Protein AF-M1BFQ2-F1 (afdb_monomer_lite)

Organism: Solanum tuberosum (NCBI:txid4113)

InterPro domains:
  IPR029063 S-adenosyl-L-methionine-dependent methyltransferase superfamily [G3DSA:3.40.50.150] (13-128)
  IPR029063 S-adenosyl-L-methionine-dependent methyltransferase superfamily [SSF53335] (30-100)

Sequence (204 aa):
MGFPSYSVMTQSGSRAHSPPDPIQEVQWKGIHERIQLHESDAEKFLLENKNLYDLVFVDAYDGEDIFPHALWDPHSPFLNALADQLHPEHGTVVVNLHSDVDFRDDDFIAPGSHLLPMGKYISKVCRSYKEALLGSKSSYNGLAYVVSVPWVCNTSLVVSRGLEKSNRDMVMRNIISKSLVVENILDLPFSCMQYLKRGFTLVN

Radius of gyration: 19.17 Å; chains: 1; bounding box: 47×39×53 Å

Foldseek 3Di:
DDAPQQQEADPVGHGPDDDDDVVVCVVCVCVSVVHHDYDDDQLVVLVVDQAADLEEEAEDDPVVQARDCLCQPLPHSNLLSLLNRADQAWGKYKYKHFAPDDPDVVPPDDPPPLDDDGDPRVLSSQVSNCCSNPNDVHPAQWFWKWFDDVVVRIIMIMTTSNQGDDDQVVSLVVCQVVQVVVCVVVVPPDGPNVRSVRGIDTRD

Structure (mmCIF, N/CA/C/O backbone):
data_AF-M1BFQ2-F1
#
_entry.id   AF-M1BFQ2-F1
#
loop_
_atom_site.group_PDB
_atom_site.id
_atom_site.type_symbol
_atom_site.label_atom_id
_atom_site.label_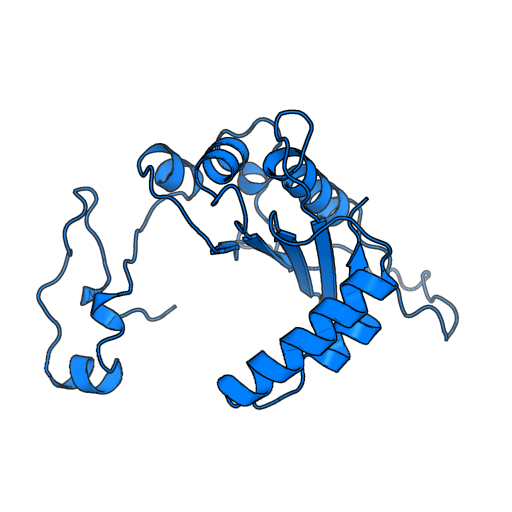alt_id
_atom_site.label_comp_id
_atom_site.label_asym_id
_atom_site.label_entity_id
_atom_site.label_seq_id
_atom_site.pdbx_PDB_ins_code
_atom_site.Cartn_x
_atom_site.Cartn_y
_atom_site.Cartn_z
_atom_site.occupancy
_atom_site.B_iso_or_equiv
_atom_site.auth_seq_id
_atom_site.auth_comp_id
_atom_site.auth_asym_id
_atom_site.auth_atom_id
_atom_site.pdbx_PDB_model_num
ATOM 1 N N . MET A 1 1 ? -17.998 -5.169 -0.038 1.00 55.41 1 MET A N 1
ATOM 2 C CA . MET A 1 1 ? -17.469 -6.000 1.070 1.00 55.41 1 MET A CA 1
ATOM 3 C C . MET A 1 1 ? -18.410 -5.915 2.265 1.00 55.41 1 MET A C 1
ATOM 5 O O . MET A 1 1 ? -19.017 -4.869 2.449 1.00 55.41 1 MET A O 1
ATOM 9 N N . GLY A 1 2 ? -18.572 -6.994 3.039 1.00 78.50 2 GLY A N 1
ATOM 10 C CA . GLY A 1 2 ? -19.417 -6.998 4.239 1.00 78.50 2 GLY A CA 1
ATOM 11 C C . GLY A 1 2 ? -18.611 -6.639 5.487 1.00 78.50 2 GLY A C 1
ATOM 12 O O . GLY A 1 2 ? -17.880 -7.483 5.994 1.00 78.50 2 GLY A O 1
ATOM 13 N N . PHE A 1 3 ? -18.735 -5.401 5.966 1.00 84.50 3 PHE A N 1
ATOM 14 C CA . PHE A 1 3 ? -18.152 -4.948 7.235 1.00 84.50 3 PHE A CA 1
ATOM 15 C C . PHE A 1 3 ? -19.213 -4.935 8.349 1.00 84.50 3 PHE A C 1
ATOM 17 O O . PHE A 1 3 ? -20.404 -4.826 8.043 1.00 84.50 3 PHE A O 1
ATOM 24 N N . PRO A 1 4 ? -18.821 -5.020 9.636 1.00 86.44 4 PRO A N 1
ATOM 25 C CA . PRO A 1 4 ? -19.754 -4.818 10.744 1.00 86.44 4 PRO A CA 1
ATOM 26 C C . PRO A 1 4 ? -20.398 -3.430 10.653 1.00 86.44 4 PRO A C 1
ATOM 28 O O . PRO A 1 4 ? -19.693 -2.440 10.461 1.00 86.44 4 PRO A O 1
ATOM 31 N N . SER A 1 5 ? -21.716 -3.328 10.853 1.00 85.69 5 SER A N 1
ATOM 32 C CA . SER A 1 5 ? -22.418 -2.033 10.842 1.00 85.69 5 SER A CA 1
ATOM 33 C C . SER A 1 5 ? -21.842 -1.074 11.882 1.00 85.69 5 SER A C 1
ATOM 35 O O . SER A 1 5 ? -21.621 0.096 11.591 1.00 85.69 5 SER A O 1
ATOM 37 N N . TYR A 1 6 ? -21.496 -1.579 13.068 1.00 89.06 6 TYR A N 1
ATOM 38 C CA . TYR A 1 6 ? -20.850 -0.785 14.110 1.00 89.06 6 TYR A CA 1
ATOM 39 C C . TYR A 1 6 ? -19.543 -0.126 13.651 1.00 89.06 6 TYR A C 1
ATOM 41 O O . TYR A 1 6 ? -19.170 0.921 14.167 1.00 89.06 6 TYR A O 1
ATOM 49 N N . SER A 1 7 ? -18.847 -0.687 12.660 1.00 90.44 7 SER A N 1
ATOM 50 C CA . SER A 1 7 ? -17.580 -0.130 12.199 1.00 90.44 7 SER A CA 1
ATOM 51 C C . SER A 1 7 ? -17.730 1.193 11.437 1.00 90.44 7 SER A C 1
ATOM 53 O O . SER A 1 7 ? -16.746 1.921 11.328 1.00 90.44 7 SER A O 1
ATOM 55 N N . VAL A 1 8 ? -18.927 1.530 10.944 1.00 92.00 8 VAL A N 1
ATOM 56 C CA . VAL A 1 8 ? -19.183 2.752 10.162 1.00 92.00 8 VAL A CA 1
ATOM 57 C C . VAL A 1 8 ? -18.962 4.002 11.013 1.00 92.00 8 VAL A C 1
ATOM 59 O O . VAL A 1 8 ? -19.512 4.137 12.110 1.00 92.00 8 VAL A O 1
ATOM 62 N N . MET A 1 9 ? -18.176 4.930 10.481 1.00 93.25 9 MET A N 1
ATOM 63 C CA . MET A 1 9 ? -17.870 6.216 11.094 1.00 93.25 9 MET A CA 1
ATOM 64 C C . MET A 1 9 ? -18.671 7.331 10.423 1.00 93.25 9 MET A C 1
ATOM 66 O O . MET A 1 9 ? -18.851 7.355 9.206 1.00 93.25 9 MET A O 1
ATOM 70 N N . THR A 1 10 ? -19.144 8.280 11.220 1.00 91.00 10 THR A N 1
ATOM 71 C CA . THR A 1 10 ? -19.704 9.539 10.734 1.00 91.00 10 THR A CA 1
ATOM 72 C C . THR A 1 10 ? -18.581 10.475 10.283 1.00 91.00 10 THR A C 1
ATOM 74 O O . THR A 1 10 ? -17.418 10.315 10.660 1.00 91.00 10 THR A O 1
ATOM 77 N N . GLN A 1 11 ? -18.933 11.519 9.532 1.00 84.75 11 GLN A N 1
ATOM 78 C CA . GLN A 1 11 ? -17.980 12.571 9.156 1.00 84.75 11 GLN A CA 1
ATOM 79 C C . GLN A 1 11 ? -17.403 13.324 10.369 1.00 84.75 11 GLN A C 1
ATOM 81 O O . GLN A 1 11 ? -16.330 13.904 10.267 1.00 84.75 11 GLN A O 1
ATOM 86 N N . SER A 1 12 ? -18.080 13.302 11.524 1.00 82.81 12 SER A N 1
ATOM 87 C CA . SER A 1 12 ? -17.583 13.904 12.768 1.00 82.81 12 SER A CA 1
ATOM 88 C C . SER A 1 12 ? -16.663 12.980 13.577 1.00 82.81 12 SER A C 1
ATOM 90 O O . SER A 1 12 ? -16.244 13.353 14.671 1.00 82.81 12 SER A O 1
ATOM 92 N N . GLY A 1 13 ? -16.345 11.784 13.067 1.00 83.44 13 GLY A N 1
ATOM 93 C CA . GLY A 1 13 ? -15.430 10.838 13.713 1.00 83.44 13 GLY A CA 1
ATOM 94 C C . GLY A 1 13 ? -16.062 10.000 14.828 1.00 83.44 13 GLY A C 1
ATOM 95 O O . GLY A 1 13 ? -15.345 9.323 15.562 1.00 83.44 13 GLY A O 1
ATOM 96 N N . SER A 1 14 ? -17.392 10.010 14.967 1.00 89.00 14 SER A N 1
ATOM 97 C CA . SER A 1 14 ? -18.120 9.119 15.879 1.00 89.00 14 SER A CA 1
ATOM 98 C C . SER A 1 14 ? -18.634 7.869 15.161 1.00 89.00 14 SER A C 1
ATOM 100 O O . SER A 1 14 ? -18.762 7.843 13.941 1.00 89.00 14 SER A O 1
ATOM 102 N N . ARG A 1 15 ? -18.963 6.815 15.913 1.00 89.06 15 ARG A N 1
ATOM 103 C CA . ARG A 1 15 ? -19.618 5.615 15.369 1.00 89.06 15 ARG A CA 1
ATOM 104 C C . ARG A 1 15 ? -21.034 5.973 14.898 1.00 89.06 15 ARG A C 1
ATOM 106 O O . ARG A 1 15 ? -21.786 6.594 15.647 1.00 89.06 15 ARG A O 1
ATOM 113 N N . ALA A 1 16 ? -21.394 5.589 13.674 1.00 89.25 16 ALA A N 1
ATOM 114 C CA . ALA A 1 16 ? -22.702 5.893 13.084 1.00 89.25 16 ALA A CA 1
ATOM 115 C C . ALA A 1 16 ? -23.834 5.024 13.656 1.00 89.25 16 ALA A C 1
ATOM 117 O O . ALA A 1 16 ? -24.993 5.434 13.664 1.00 89.25 16 ALA A O 1
ATOM 118 N N . HIS A 1 17 ? -23.494 3.832 14.148 1.00 86.88 17 HIS A N 1
ATOM 119 C CA . HIS A 1 17 ? -24.442 2.868 14.693 1.00 86.88 17 HIS A CA 1
ATOM 120 C C . HIS A 1 17 ? -24.151 2.560 16.164 1.00 86.88 17 HIS A C 1
ATOM 122 O O . HIS A 1 17 ? -23.020 2.684 16.638 1.00 86.88 17 HIS A O 1
ATOM 128 N N . SER A 1 18 ? -25.194 2.150 16.888 1.00 84.81 18 SER A N 1
ATOM 129 C CA . SER A 1 18 ? -25.085 1.662 18.263 1.00 84.81 18 SER A CA 1
ATOM 130 C C . SER A 1 18 ? -24.254 0.374 18.336 1.00 84.81 18 SER A C 1
ATOM 132 O O . SER A 1 18 ? -24.154 -0.325 17.324 1.00 84.81 18 SER A O 1
ATOM 134 N N . PRO A 1 19 ? -23.698 0.036 19.517 1.00 79.38 19 PRO A N 1
ATOM 135 C CA . PRO A 1 19 ? -22.959 -1.204 19.733 1.00 79.38 19 PRO A CA 1
ATOM 136 C C . PRO A 1 19 ? -23.677 -2.443 19.178 1.00 79.38 19 PRO A C 1
ATOM 138 O O . PRO A 1 19 ? -24.913 -2.485 19.199 1.00 79.38 19 PRO A O 1
ATOM 141 N N . PRO A 1 20 ? -22.914 -3.422 18.663 1.00 79.25 20 PRO A N 1
ATOM 142 C CA . PRO A 1 20 ? -23.471 -4.619 18.052 1.00 79.25 20 PRO A CA 1
ATOM 143 C C . PRO A 1 20 ? -24.266 -5.457 19.058 1.00 79.25 20 PRO A C 1
ATOM 145 O O . PRO A 1 20 ? -24.042 -5.390 20.266 1.00 79.25 20 PRO A O 1
ATOM 148 N N . ASP A 1 21 ? -25.190 -6.274 18.549 1.00 80.00 21 ASP A N 1
ATOM 149 C CA . ASP A 1 21 ? -25.830 -7.301 19.369 1.00 80.00 21 ASP A CA 1
ATOM 150 C C . ASP A 1 21 ? -24.809 -8.387 19.796 1.00 80.00 21 ASP A C 1
ATOM 152 O O . ASP A 1 21 ? -23.735 -8.517 19.192 1.00 80.00 21 ASP A O 1
ATOM 156 N N . PRO A 1 22 ? -25.120 -9.209 20.817 1.00 81.06 22 PRO A N 1
ATOM 157 C CA . PRO A 1 22 ? -24.199 -10.248 21.281 1.00 81.06 22 PRO A CA 1
ATOM 158 C C . PRO A 1 22 ? -23.804 -11.267 20.197 1.00 81.06 22 PRO A C 1
ATOM 160 O O . PRO A 1 22 ? -22.752 -11.898 20.292 1.00 81.06 22 PRO A O 1
ATOM 163 N N . ILE A 1 23 ? -24.624 -11.449 19.154 1.00 81.25 23 ILE A N 1
ATOM 164 C CA . ILE A 1 23 ? -24.341 -12.388 18.060 1.00 81.25 23 ILE A CA 1
ATOM 165 C C . ILE A 1 23 ? -23.201 -11.839 17.199 1.00 81.25 23 ILE A C 1
ATOM 167 O O . ILE A 1 23 ? -22.252 -12.563 16.886 1.00 81.25 23 ILE A O 1
ATOM 171 N N . GLN A 1 24 ? -23.257 -10.555 16.856 1.00 76.38 24 GLN A N 1
ATOM 172 C CA . GLN A 1 24 ? -22.192 -9.866 16.135 1.00 76.38 24 GLN A CA 1
ATOM 173 C C . GLN A 1 24 ? -20.907 -9.769 16.972 1.00 76.38 24 GLN A C 1
ATOM 175 O O . GLN A 1 24 ? -19.807 -9.901 16.428 1.00 76.38 24 GLN A O 1
ATOM 180 N N . GLU A 1 25 ? -21.013 -9.611 18.290 1.00 80.62 25 GLU A N 1
ATOM 181 C CA . GLU A 1 25 ? -19.848 -9.636 19.177 1.00 80.62 25 GLU A CA 1
ATOM 182 C C . GLU A 1 25 ? -19.117 -10.989 19.123 1.00 80.62 25 GLU A C 1
ATOM 184 O O . GLU A 1 25 ? -17.900 -11.025 18.909 1.00 80.62 25 GLU A O 1
ATOM 189 N N . VAL A 1 26 ? -19.859 -12.100 19.204 1.00 82.56 26 VAL A N 1
ATOM 190 C CA . VAL A 1 26 ? -19.311 -13.462 19.071 1.00 82.56 26 VAL A CA 1
ATOM 191 C C . VAL A 1 26 ? -18.742 -13.709 17.672 1.00 82.56 26 VAL A C 1
ATOM 193 O O . VAL A 1 26 ? -17.661 -14.290 17.546 1.00 82.56 26 VAL A O 1
ATOM 196 N N . GLN A 1 27 ? -19.436 -13.258 16.623 1.00 84.06 27 GLN A N 1
ATOM 197 C CA . GLN A 1 27 ? -19.008 -13.445 15.235 1.00 84.06 27 GLN A CA 1
ATOM 198 C C . GLN A 1 27 ? -17.666 -12.759 14.957 1.00 84.06 27 GLN A C 1
ATOM 200 O O . GLN A 1 27 ? -16.779 -13.353 14.342 1.00 84.06 27 GLN A O 1
ATOM 205 N N . TRP A 1 28 ? -17.508 -11.518 15.418 1.00 84.44 28 TRP A N 1
ATOM 206 C CA . TRP A 1 28 ? -16.328 -10.704 15.133 1.00 84.44 28 TRP A CA 1
ATOM 207 C C . TRP A 1 28 ? -15.259 -10.772 16.225 1.00 84.44 28 TRP A C 1
ATOM 209 O O . TRP A 1 28 ? -14.176 -10.229 16.024 1.00 84.44 28 TRP A O 1
ATOM 219 N N . LYS A 1 29 ? -15.529 -11.412 17.371 1.00 86.81 29 LYS A N 1
ATOM 220 C CA . LYS A 1 29 ? -14.584 -11.581 18.492 1.00 86.81 29 LYS A CA 1
ATOM 221 C C . LYS A 1 29 ? -13.871 -10.269 18.874 1.00 86.81 29 LYS A C 1
ATOM 223 O O . LYS A 1 29 ? -12.648 -10.229 18.996 1.00 86.81 29 LYS A O 1
ATOM 228 N N . GLY A 1 30 ? -14.626 -9.170 18.958 1.00 83.19 30 GLY A N 1
ATOM 229 C CA . GLY A 1 30 ? -14.106 -7.828 19.277 1.00 83.19 30 GLY A CA 1
ATOM 230 C C . GLY A 1 30 ? -13.374 -7.092 18.139 1.00 83.19 30 GLY A C 1
ATOM 231 O O . GLY A 1 30 ? -12.916 -5.967 18.318 1.00 83.19 30 GLY A O 1
ATOM 232 N N . ILE A 1 31 ? -13.254 -7.667 16.935 1.00 86.94 31 ILE A N 1
ATOM 233 C CA . ILE A 1 31 ? -12.622 -6.990 15.783 1.00 86.94 31 ILE A CA 1
ATOM 234 C C . ILE A 1 31 ? -13.404 -5.734 15.362 1.00 86.94 31 ILE A C 1
ATOM 236 O O . ILE A 1 31 ? -12.800 -4.739 14.962 1.00 86.94 31 ILE A O 1
ATOM 240 N N . HIS A 1 32 ? -14.731 -5.751 15.495 1.00 84.25 32 HIS A N 1
ATOM 241 C CA . HIS A 1 32 ? -15.608 -4.642 15.113 1.00 84.25 32 HIS A CA 1
ATOM 242 C C . HIS A 1 32 ? -15.282 -3.321 15.839 1.00 84.25 32 HIS A C 1
ATOM 244 O O . HIS A 1 32 ? -15.522 -2.253 15.278 1.00 84.25 32 HIS A O 1
ATOM 250 N N . GLU A 1 33 ? -14.691 -3.377 17.039 1.00 86.19 33 GLU A N 1
ATOM 251 C CA . GLU A 1 33 ? -14.267 -2.196 17.805 1.00 86.19 33 GLU A CA 1
ATOM 252 C C . GLU A 1 33 ? -13.000 -1.543 17.243 1.00 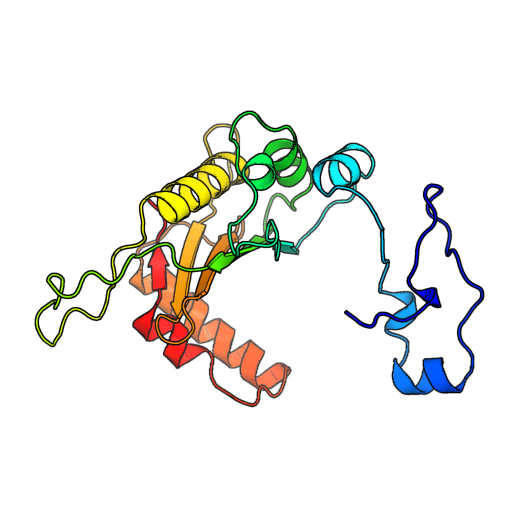86.19 33 GLU A C 1
ATOM 254 O O . GLU A 1 33 ? -12.811 -0.334 17.381 1.00 86.19 33 GLU A O 1
ATOM 259 N N . ARG A 1 34 ? -12.147 -2.332 16.581 1.00 89.81 34 ARG A N 1
ATOM 260 C CA . ARG A 1 34 ? -10.853 -1.900 16.029 1.00 89.81 34 ARG A CA 1
ATOM 261 C C . ARG A 1 34 ? -10.930 -1.507 14.556 1.00 89.81 34 ARG A C 1
ATOM 263 O O . ARG A 1 34 ? -10.033 -0.833 14.064 1.00 89.81 34 ARG A O 1
ATOM 270 N N . ILE A 1 35 ? -11.992 -1.909 13.856 1.00 91.06 35 ILE A N 1
ATOM 271 C CA . ILE A 1 35 ? -12.245 -1.505 12.470 1.00 91.06 35 ILE A CA 1
ATOM 272 C C . ILE A 1 35 ? -13.012 -0.185 12.466 1.00 91.06 35 ILE A C 1
ATOM 274 O O . ILE A 1 35 ? -14.049 -0.052 13.119 1.00 91.06 35 ILE A O 1
ATOM 278 N N . GLN A 1 36 ? -12.520 0.778 11.697 1.00 92.81 36 GLN A N 1
ATOM 279 C CA . GLN A 1 36 ? -13.206 2.025 11.377 1.00 92.81 36 GLN A CA 1
ATOM 280 C C . GLN A 1 36 ? -13.431 2.067 9.867 1.00 92.81 36 GLN A C 1
ATOM 282 O O . GLN A 1 36 ? -12.484 1.954 9.093 1.00 92.81 36 GLN A O 1
ATOM 287 N N . LEU A 1 37 ? -14.691 2.171 9.456 1.00 93.81 37 LEU A N 1
ATOM 288 C CA . LEU A 1 37 ? -15.093 2.252 8.061 1.00 93.81 37 LEU A CA 1
ATOM 289 C C . LEU A 1 37 ? -15.509 3.688 7.755 1.00 93.81 37 LEU A C 1
ATOM 291 O O . LEU A 1 37 ? -16.476 4.191 8.326 1.00 93.81 37 LEU A O 1
ATOM 295 N N . HIS A 1 38 ? -14.784 4.318 6.839 1.00 94.12 38 HIS A N 1
ATOM 296 C CA . HIS A 1 38 ? -15.064 5.662 6.356 1.00 94.12 38 HIS A CA 1
ATOM 297 C C . HIS A 1 38 ? -15.490 5.595 4.893 1.00 94.12 38 HIS A C 1
ATOM 299 O O . HIS A 1 38 ? -14.773 5.045 4.061 1.00 94.12 38 HIS A O 1
ATOM 305 N N . GLU A 1 39 ? -16.644 6.176 4.581 1.00 93.62 39 GLU A N 1
ATOM 306 C CA . GLU A 1 39 ? -17.069 6.405 3.204 1.00 93.62 39 GLU A CA 1
ATOM 307 C C . GLU A 1 39 ? -16.572 7.785 2.766 1.00 93.62 39 GLU A C 1
ATOM 309 O O . GLU A 1 39 ? -17.137 8.819 3.126 1.00 93.62 39 GLU A O 1
ATOM 314 N N . SER A 1 40 ? -15.451 7.807 2.052 1.00 93.44 40 SER A N 1
ATOM 315 C CA . SER A 1 40 ? -14.826 9.030 1.554 1.00 93.44 40 SER A CA 1
ATOM 316 C C . SER A 1 40 ? -13.956 8.714 0.346 1.00 93.44 40 SER A C 1
ATOM 318 O O . SER A 1 40 ? -13.408 7.619 0.236 1.00 93.44 40 SER A O 1
ATOM 320 N N . ASP A 1 41 ? -13.767 9.713 -0.514 1.00 94.31 41 ASP A N 1
ATOM 321 C CA . ASP A 1 41 ? -12.619 9.733 -1.412 1.00 94.31 41 ASP A CA 1
ATOM 322 C C . ASP A 1 41 ? -11.314 9.617 -0.596 1.00 94.31 41 ASP A C 1
ATOM 324 O O . ASP A 1 41 ? -11.204 10.199 0.493 1.00 94.31 41 ASP A O 1
ATOM 328 N N . ALA A 1 42 ? -10.352 8.839 -1.096 1.00 94.62 42 ALA A N 1
ATOM 329 C CA . ALA A 1 42 ? -9.134 8.505 -0.360 1.00 94.62 42 ALA A CA 1
ATOM 330 C C . ALA A 1 42 ? -8.191 9.709 -0.204 1.00 94.62 42 ALA A C 1
ATOM 332 O O . ALA A 1 42 ? -7.573 9.869 0.851 1.00 94.62 42 ALA A O 1
ATOM 333 N N . GLU A 1 43 ? -8.106 10.580 -1.216 1.00 94.81 43 GLU A N 1
ATOM 334 C CA . GLU A 1 43 ? -7.336 11.824 -1.132 1.00 94.81 43 GLU A CA 1
ATOM 335 C C . GLU A 1 43 ? -7.951 12.741 -0.084 1.00 94.81 43 GLU A C 1
ATOM 337 O O . GLU A 1 43 ? -7.259 13.172 0.843 1.00 94.81 43 GLU A O 1
ATOM 342 N N . LYS A 1 44 ? -9.267 12.957 -0.157 1.00 95.31 44 LYS A N 1
ATOM 343 C CA . LYS A 1 44 ? -9.988 13.745 0.846 1.00 95.31 44 LYS A CA 1
ATOM 344 C C . LYS A 1 44 ? -9.790 13.187 2.258 1.00 95.31 44 LYS A C 1
ATOM 346 O O . LYS A 1 44 ? -9.486 13.949 3.176 1.00 95.31 44 LYS A O 1
ATOM 351 N N . PHE A 1 45 ? -9.895 11.868 2.428 1.00 94.81 45 PHE A N 1
ATOM 352 C CA . PHE A 1 45 ? -9.728 11.216 3.726 1.00 94.81 45 PHE A CA 1
ATOM 353 C C . PHE A 1 45 ? -8.348 11.496 4.335 1.00 94.81 45 PHE A C 1
ATOM 355 O O . PHE A 1 45 ? -8.274 11.877 5.504 1.00 94.81 45 PHE A O 1
ATOM 362 N N . LEU A 1 46 ? -7.270 11.366 3.555 1.00 94.94 46 LEU A N 1
ATOM 363 C CA . LEU A 1 46 ? -5.909 11.684 4.007 1.00 94.94 46 LEU A CA 1
ATOM 364 C C . LEU A 1 46 ? -5.691 13.194 4.200 1.00 94.94 46 LEU A C 1
ATOM 366 O O . LEU A 1 46 ? -4.873 13.625 5.012 1.00 94.94 46 LEU A O 1
ATOM 370 N N . LEU A 1 47 ? -6.378 14.054 3.455 1.00 94.44 47 LEU A N 1
ATOM 371 C CA . LEU A 1 47 ? -6.241 15.495 3.656 1.00 94.44 47 LEU A CA 1
ATOM 372 C C . LEU A 1 47 ? -6.904 15.955 4.960 1.00 94.44 47 LEU A C 1
ATOM 374 O O . LEU A 1 47 ? -6.341 16.818 5.638 1.00 94.44 47 LEU A O 1
ATOM 378 N N . GLU A 1 48 ? -8.032 15.353 5.329 1.00 93.56 48 GLU A N 1
ATOM 379 C CA . GLU A 1 48 ? -8.806 15.696 6.528 1.00 93.56 48 GLU A CA 1
ATOM 380 C C . GLU A 1 48 ? -8.309 14.979 7.792 1.00 93.56 48 GLU A C 1
ATOM 382 O O . GLU A 1 48 ? -8.324 15.564 8.876 1.00 93.56 48 GLU A O 1
ATOM 387 N N . ASN A 1 49 ? -7.809 13.748 7.667 1.00 89.38 49 ASN A N 1
ATOM 388 C CA . ASN A 1 49 ? -7.252 12.978 8.779 1.00 89.38 49 ASN A CA 1
ATOM 389 C C . ASN A 1 49 ? -5.726 13.046 8.750 1.00 89.38 49 ASN A C 1
ATOM 391 O O . ASN A 1 49 ? -5.116 12.892 7.701 1.00 89.38 49 ASN A O 1
ATOM 395 N N . LYS A 1 50 ? -5.091 13.274 9.904 1.00 89.12 50 LYS A N 1
ATOM 396 C CA . LYS A 1 50 ? -3.624 13.396 10.029 1.00 89.12 50 LYS A CA 1
ATOM 397 C C . LYS A 1 50 ? -3.025 12.291 10.891 1.00 89.12 50 LYS A C 1
ATOM 399 O O . LYS A 1 50 ? -2.097 12.525 11.661 1.00 89.12 50 LYS A O 1
ATOM 404 N N . ASN A 1 51 ? -3.597 11.096 10.789 1.00 94.12 51 ASN A N 1
ATOM 405 C CA . ASN A 1 51 ? -3.095 9.935 11.508 1.00 94.12 51 ASN A CA 1
ATOM 406 C C . ASN A 1 51 ? -1.774 9.468 10.895 1.00 94.12 51 ASN A C 1
ATOM 408 O O . ASN A 1 51 ? -1.539 9.633 9.702 1.00 94.12 51 ASN A O 1
ATOM 412 N N . LEU A 1 52 ? -0.927 8.867 11.726 1.00 96.50 52 LEU A N 1
ATOM 413 C CA . LEU A 1 52 ? 0.300 8.220 11.282 1.00 96.50 52 LEU A CA 1
ATOM 414 C C . LEU A 1 52 ? 0.038 6.722 11.098 1.00 96.50 52 LEU A C 1
ATOM 416 O O . LEU A 1 52 ? -0.546 6.089 11.978 1.00 96.50 52 LEU A O 1
ATOM 420 N N . TYR A 1 53 ? 0.479 6.163 9.974 1.00 97.50 53 TYR A N 1
ATOM 421 C CA . TYR A 1 53 ? 0.258 4.769 9.602 1.00 97.50 53 TYR A CA 1
ATOM 422 C C . TYR A 1 53 ? 1.574 4.015 9.429 1.00 97.50 53 TYR A C 1
ATOM 424 O O . TYR A 1 53 ? 2.497 4.469 8.749 1.00 97.50 53 TYR A O 1
ATOM 432 N N . ASP A 1 54 ? 1.625 2.806 9.976 1.00 97.00 54 ASP A N 1
ATOM 433 C CA . ASP A 1 54 ? 2.763 1.900 9.796 1.00 97.00 54 ASP A CA 1
ATOM 434 C C . ASP A 1 54 ? 2.656 1.111 8.491 1.00 97.00 54 ASP A C 1
ATOM 436 O O . ASP A 1 54 ? 3.660 0.831 7.832 1.00 97.00 54 ASP A O 1
ATOM 440 N N . LEU A 1 55 ? 1.425 0.761 8.117 1.00 97.25 55 LEU A N 1
ATOM 441 C CA . LEU A 1 55 ? 1.104 -0.070 6.971 1.00 97.25 55 LEU A CA 1
ATOM 442 C C . LEU A 1 55 ? -0.154 0.461 6.286 1.00 97.25 55 LEU A C 1
ATOM 444 O O . LEU A 1 55 ? -1.185 0.640 6.932 1.00 97.25 55 LEU A O 1
ATOM 448 N N . VAL A 1 56 ? -0.071 0.684 4.978 1.00 97.94 56 VAL A N 1
ATOM 449 C CA . VAL A 1 56 ? -1.195 1.125 4.148 1.00 97.94 56 VAL A CA 1
ATOM 450 C C . VAL A 1 56 ? -1.369 0.145 3.000 1.00 97.94 56 VAL A C 1
ATOM 452 O O . VAL A 1 56 ? -0.419 -0.139 2.274 1.00 97.94 56 VAL A O 1
ATOM 455 N N . PHE A 1 57 ? -2.590 -0.351 2.828 1.00 97.88 57 PHE A N 1
ATOM 456 C CA . PHE A 1 57 ? -2.982 -1.147 1.671 1.00 97.88 57 PHE A CA 1
ATOM 457 C C . PHE A 1 57 ? -3.840 -0.291 0.747 1.00 97.88 57 PHE A C 1
ATOM 459 O O . PHE A 1 57 ? -4.791 0.344 1.202 1.00 97.88 57 PHE A O 1
ATOM 466 N N . VAL A 1 58 ? -3.508 -0.282 -0.539 1.00 97.12 58 VAL A N 1
ATOM 467 C CA . VAL A 1 58 ? -4.289 0.383 -1.579 1.00 97.12 58 VAL A CA 1
ATOM 468 C C . VAL A 1 58 ? -4.786 -0.686 -2.540 1.00 97.12 58 VAL A C 1
ATOM 470 O O . VAL A 1 58 ? -4.000 -1.307 -3.251 1.00 97.12 58 VAL A O 1
ATOM 473 N N . ASP A 1 59 ? -6.093 -0.900 -2.525 1.00 94.50 59 ASP A N 1
ATOM 474 C CA . ASP A 1 59 ? -6.800 -1.863 -3.365 1.00 94.50 59 ASP A CA 1
ATOM 475 C C . ASP A 1 59 ? -7.971 -1.120 -4.013 1.00 94.50 59 ASP A C 1
ATOM 477 O O . ASP A 1 59 ? -9.024 -0.937 -3.399 1.00 94.50 59 ASP A O 1
ATOM 481 N N . ALA A 1 60 ? -7.721 -0.537 -5.187 1.00 92.44 60 ALA A N 1
ATOM 482 C CA . ALA A 1 60 ? -8.617 0.430 -5.813 1.00 92.44 60 ALA A CA 1
ATOM 483 C C . ALA A 1 60 ? -8.606 0.301 -7.337 1.00 92.44 60 ALA A C 1
ATOM 485 O O . ALA A 1 60 ? -7.544 0.227 -7.951 1.00 92.44 60 ALA A O 1
ATOM 486 N N . TYR A 1 61 ? -9.799 0.353 -7.929 1.00 89.00 61 TYR A N 1
ATOM 487 C CA . TYR A 1 61 ? -10.028 0.230 -9.366 1.00 89.00 61 TYR A CA 1
ATOM 488 C C . TYR A 1 61 ? -11.175 1.147 -9.781 1.00 89.00 61 TYR A C 1
ATOM 490 O O . TYR A 1 61 ? -12.093 1.392 -8.996 1.00 89.00 61 TYR A O 1
ATOM 498 N N . ASP A 1 62 ? -11.128 1.649 -11.009 1.00 85.62 62 ASP A N 1
ATOM 499 C CA . ASP A 1 62 ? -12.143 2.551 -11.568 1.00 85.62 62 ASP A CA 1
ATOM 500 C C . ASP A 1 62 ? -13.416 1.846 -12.080 1.00 85.62 62 ASP A C 1
ATOM 502 O O . ASP A 1 62 ? -14.356 2.508 -12.514 1.00 85.62 62 ASP A O 1
ATOM 506 N N . GLY A 1 63 ? -13.465 0.514 -11.991 1.00 84.75 63 GLY A N 1
ATOM 507 C CA . GLY A 1 63 ? -14.549 -0.329 -12.503 1.00 84.75 63 GLY A CA 1
ATOM 508 C C . GLY A 1 63 ? -14.191 -1.072 -13.791 1.00 84.75 63 GLY A C 1
ATOM 509 O O . GLY A 1 63 ? -14.776 -2.121 -14.046 1.00 84.75 63 GLY A O 1
ATOM 510 N N . GLU A 1 64 ? -13.178 -0.605 -14.524 1.00 84.50 64 GLU A N 1
ATOM 511 C CA . GLU A 1 64 ? -12.632 -1.243 -15.733 1.00 84.50 64 GLU A CA 1
ATOM 512 C C . GLU A 1 64 ? -11.273 -1.900 -15.454 1.00 84.50 64 GLU A C 1
ATOM 514 O O . GLU A 1 64 ? -10.458 -2.102 -16.351 1.00 84.50 64 GLU A O 1
ATOM 519 N N . ASP A 1 65 ? -11.031 -2.241 -14.186 1.00 83.00 65 ASP A N 1
ATOM 520 C CA . ASP A 1 65 ? -9.816 -2.912 -13.727 1.00 83.00 65 ASP A CA 1
ATOM 521 C C . ASP A 1 65 ? -8.536 -2.059 -13.813 1.00 83.00 65 ASP A C 1
ATOM 523 O O . ASP A 1 65 ? -7.415 -2.560 -13.706 1.00 83.00 65 ASP A O 1
ATOM 527 N N . ILE A 1 66 ? -8.692 -0.737 -13.946 1.00 85.81 66 ILE A N 1
ATOM 528 C CA . ILE A 1 66 ? -7.580 0.208 -14.041 1.00 85.81 66 ILE A CA 1
ATOM 529 C C . ILE A 1 66 ? -7.379 0.898 -12.691 1.00 85.81 66 ILE A C 1
ATOM 531 O O . ILE A 1 66 ? -8.300 1.450 -12.088 1.00 85.81 66 ILE A O 1
ATOM 535 N N . PHE A 1 67 ? -6.130 0.904 -12.220 1.00 92.12 67 PHE A N 1
ATOM 536 C CA . PHE A 1 67 ? -5.752 1.619 -11.003 1.00 92.12 67 PHE A CA 1
ATOM 537 C C . PHE A 1 67 ? -5.956 3.138 -11.196 1.00 92.12 67 PHE A C 1
ATOM 539 O O . PHE A 1 67 ? -5.329 3.688 -12.094 1.00 92.12 67 PHE A O 1
ATOM 546 N N . PRO A 1 68 ? -6.777 3.861 -10.417 1.00 92.69 68 PRO A N 1
ATOM 547 C CA . PRO A 1 68 ? -7.171 5.234 -10.760 1.00 92.69 68 PRO A CA 1
ATOM 548 C C . PRO A 1 68 ? -6.008 6.239 -10.836 1.00 92.69 68 PRO A C 1
ATOM 550 O O . PRO A 1 68 ? -5.199 6.326 -9.913 1.00 92.69 68 PRO A O 1
ATOM 553 N N . HIS A 1 69 ? -5.964 7.072 -11.890 1.00 92.62 69 HIS A N 1
ATOM 554 C CA . HIS A 1 69 ? -4.908 8.087 -12.095 1.00 92.62 69 HIS A CA 1
ATOM 555 C C . HIS A 1 69 ? -4.714 9.023 -10.896 1.00 92.62 69 HIS A C 1
ATOM 557 O O . HIS A 1 69 ? -3.584 9.316 -10.517 1.00 92.62 69 HIS A O 1
ATOM 563 N N . ALA A 1 70 ? -5.806 9.441 -10.250 1.00 92.81 70 ALA A N 1
ATOM 564 C CA . ALA A 1 70 ? -5.762 10.319 -9.081 1.00 92.81 70 ALA A CA 1
ATOM 565 C C . ALA A 1 70 ? -4.945 9.744 -7.905 1.00 92.81 70 ALA A C 1
ATOM 567 O O . ALA A 1 70 ? -4.438 10.506 -7.093 1.00 92.81 70 ALA A O 1
ATOM 568 N N . LEU A 1 71 ? -4.772 8.418 -7.826 1.00 95.25 71 LEU A N 1
ATOM 569 C CA . LEU A 1 71 ? -4.042 7.760 -6.737 1.00 95.25 71 LEU A CA 1
ATOM 570 C C . LEU A 1 71 ? -2.542 7.578 -7.019 1.00 95.25 71 LEU A C 1
ATOM 572 O O . LEU A 1 71 ? -1.806 7.144 -6.135 1.00 95.25 71 LEU A O 1
ATOM 576 N N . TRP A 1 72 ? -2.062 7.902 -8.224 1.00 94.38 72 TRP A N 1
ATOM 577 C CA . TRP A 1 72 ? -0.633 7.811 -8.561 1.00 94.38 72 TRP A CA 1
ATOM 578 C C . TRP A 1 72 ? -0.076 8.993 -9.359 1.00 94.38 72 TRP A C 1
ATOM 580 O O . TRP A 1 72 ? 1.121 9.003 -9.665 1.00 94.38 72 TRP A O 1
ATOM 590 N N . ASP A 1 73 ? -0.905 9.985 -9.683 1.00 92.56 73 ASP A N 1
ATOM 591 C CA . ASP A 1 73 ? -0.466 11.236 -10.293 1.00 92.56 73 ASP A CA 1
ATOM 592 C C . ASP A 1 73 ? 0.581 11.926 -9.392 1.00 92.56 73 ASP A C 1
ATOM 594 O O . ASP A 1 73 ? 0.271 12.271 -8.248 1.00 92.56 73 ASP A O 1
ATOM 598 N N . PRO A 1 74 ? 1.812 12.175 -9.879 1.00 86.69 74 PRO A N 1
ATOM 599 C CA . PRO A 1 74 ? 2.831 12.910 -9.127 1.00 86.69 74 PRO A CA 1
ATOM 600 C C . PRO A 1 74 ? 2.406 14.324 -8.703 1.00 86.69 74 PRO A C 1
ATOM 602 O O . PRO A 1 74 ? 3.003 14.899 -7.790 1.00 86.69 74 PRO A O 1
ATOM 605 N N . HIS A 1 75 ? 1.413 14.905 -9.380 1.00 86.56 75 HIS A N 1
ATOM 606 C CA . HIS A 1 75 ? 0.878 16.230 -9.080 1.00 86.56 75 HIS A CA 1
ATOM 607 C C . HIS A 1 75 ? -0.350 16.200 -8.162 1.00 86.56 75 HIS A C 1
ATOM 609 O O . HIS A 1 75 ? -0.774 17.262 -7.699 1.00 86.56 75 HIS A O 1
ATOM 615 N N . SER A 1 76 ? -0.901 15.018 -7.865 1.00 87.25 76 SER A N 1
ATOM 616 C CA . SER A 1 76 ? -2.011 14.887 -6.921 1.00 87.25 76 SER A CA 1
ATOM 617 C C . SER A 1 76 ? -1.537 15.111 -5.470 1.00 87.25 76 SER A C 1
ATOM 619 O O . SER A 1 76 ? -0.440 14.685 -5.079 1.00 87.25 76 SER A O 1
ATOM 621 N N . PRO A 1 77 ? -2.365 15.756 -4.626 1.00 93.81 77 PRO A N 1
ATOM 622 C CA . PRO A 1 77 ? -2.154 15.815 -3.182 1.00 93.81 77 PRO A CA 1
ATOM 623 C C . PRO A 1 77 ? -2.059 14.445 -2.496 1.00 93.81 77 PRO A C 1
ATOM 625 O O . PRO A 1 77 ? -1.410 14.355 -1.452 1.00 93.81 77 PRO A O 1
ATOM 628 N N . PHE A 1 78 ? -2.667 13.394 -3.056 1.00 96.00 78 PHE A N 1
ATOM 629 C CA . PHE A 1 78 ? -2.776 12.068 -2.442 1.00 96.00 78 PHE A CA 1
ATOM 630 C C . PHE A 1 78 ? -1.421 11.475 -2.041 1.00 96.00 78 PHE A C 1
ATOM 632 O O . PHE A 1 78 ? -1.209 11.172 -0.867 1.00 96.00 78 PHE A O 1
ATOM 639 N N . LEU A 1 79 ? -0.483 11.337 -2.987 1.00 94.75 79 LEU A N 1
ATOM 640 C CA . LEU A 1 79 ? 0.813 10.701 -2.716 1.00 94.75 79 LEU A CA 1
ATOM 641 C C . LEU A 1 79 ? 1.645 11.491 -1.698 1.00 94.75 79 LEU A C 1
ATOM 643 O O . LEU A 1 79 ? 2.342 10.892 -0.881 1.00 94.75 79 LEU A O 1
ATOM 647 N N . ASN A 1 80 ? 1.545 12.822 -1.718 1.00 92.88 80 ASN A N 1
ATOM 648 C CA . ASN A 1 80 ? 2.220 13.681 -0.746 1.00 92.88 80 ASN A CA 1
ATOM 649 C C . ASN A 1 80 ? 1.603 13.522 0.650 1.00 92.88 80 ASN A C 1
ATOM 651 O O . ASN A 1 80 ? 2.324 13.292 1.618 1.00 92.88 80 ASN A O 1
ATOM 655 N N . ALA A 1 81 ? 0.270 13.562 0.751 1.00 95.31 81 ALA A N 1
ATOM 656 C CA . ALA A 1 81 ? -0.433 13.356 2.013 1.00 95.31 81 ALA A CA 1
ATOM 657 C C . ALA A 1 81 ? -0.160 11.963 2.599 1.00 95.31 81 ALA A C 1
ATOM 659 O O . ALA A 1 81 ? 0.018 11.836 3.810 1.00 95.31 81 ALA A O 1
ATOM 660 N N . LEU A 1 82 ? -0.085 10.939 1.743 1.00 95.62 82 LEU A N 1
ATOM 661 C CA . LEU A 1 82 ? 0.290 9.580 2.121 1.00 95.62 82 LEU A CA 1
ATOM 662 C C . LEU A 1 82 ? 1.740 9.513 2.615 1.00 95.62 82 LEU A C 1
ATOM 664 O O . LEU A 1 82 ? 1.999 8.889 3.639 1.00 95.62 82 LEU A O 1
ATOM 668 N N . ALA A 1 83 ? 2.682 10.167 1.928 1.00 93.25 83 ALA A N 1
ATOM 669 C CA . ALA A 1 83 ? 4.082 10.213 2.344 1.00 93.25 83 ALA A CA 1
ATOM 670 C C . ALA A 1 83 ? 4.247 10.846 3.736 1.00 93.25 83 ALA A C 1
ATOM 672 O O . ALA A 1 83 ? 4.986 10.305 4.565 1.00 93.25 83 ALA A O 1
ATOM 673 N N . ASP A 1 84 ? 3.547 11.949 3.999 1.00 93.19 84 ASP A N 1
ATOM 674 C CA . ASP A 1 84 ? 3.606 12.674 5.274 1.00 93.19 84 ASP A CA 1
ATOM 675 C C . ASP A 1 84 ? 2.974 11.886 6.434 1.00 93.19 84 ASP A C 1
ATOM 677 O O . ASP A 1 84 ? 3.365 12.049 7.588 1.00 93.19 84 ASP A O 1
ATOM 681 N N . GLN A 1 85 ? 2.011 11.015 6.128 1.00 95.69 85 GLN A N 1
ATOM 682 C CA . GLN A 1 85 ? 1.277 10.207 7.108 1.00 95.69 85 GLN A CA 1
ATOM 683 C C . GLN A 1 85 ? 1.802 8.785 7.260 1.00 95.69 85 GLN A C 1
ATOM 685 O O . GLN A 1 85 ? 1.251 7.997 8.024 1.00 95.69 85 GLN A O 1
ATOM 690 N N . LEU A 1 86 ? 2.872 8.431 6.561 1.00 95.31 86 LEU A N 1
ATOM 691 C CA . LEU A 1 86 ? 3.501 7.132 6.704 1.00 95.31 86 LEU A CA 1
ATOM 692 C C . LEU A 1 86 ? 4.608 7.206 7.767 1.00 95.31 86 LEU A C 1
ATOM 694 O O . LEU A 1 86 ? 5.361 8.181 7.807 1.00 95.31 86 LEU A O 1
ATOM 698 N N . HIS A 1 87 ? 4.755 6.178 8.607 1.00 94.94 87 HIS A N 1
ATOM 699 C CA . HIS A 1 87 ? 5.797 6.159 9.637 1.00 94.94 87 HIS A CA 1
ATOM 700 C C . HIS A 1 87 ? 7.195 6.352 9.005 1.00 94.94 87 HIS A C 1
ATOM 702 O O . HIS A 1 87 ? 7.516 5.682 8.016 1.00 94.94 87 HIS A O 1
ATOM 708 N N . PRO A 1 88 ? 8.051 7.259 9.512 1.00 91.69 88 PRO A N 1
ATOM 709 C CA . PRO A 1 88 ? 9.322 7.599 8.862 1.00 91.69 88 PRO A CA 1
ATOM 710 C C . PRO A 1 88 ? 10.323 6.437 8.819 1.00 91.69 88 PRO A C 1
ATOM 712 O O . PRO A 1 88 ? 11.101 6.344 7.876 1.00 91.69 88 PRO A O 1
ATOM 715 N N . GLU A 1 89 ? 10.299 5.535 9.802 1.00 91.00 89 GLU A N 1
ATOM 716 C CA . GLU A 1 89 ? 11.312 4.474 9.913 1.00 91.00 89 GLU A CA 1
ATOM 717 C C . GLU A 1 89 ? 10.912 3.160 9.237 1.00 91.00 89 GLU A C 1
ATOM 719 O O . GLU A 1 89 ? 11.738 2.509 8.613 1.00 91.00 89 GLU A O 1
ATOM 724 N N . HIS A 1 90 ? 9.647 2.756 9.342 1.00 92.56 90 HIS A N 1
ATOM 725 C CA . HIS A 1 90 ? 9.179 1.429 8.912 1.00 92.56 90 HIS A CA 1
ATOM 726 C C . HIS A 1 90 ? 7.870 1.468 8.128 1.00 92.56 90 HIS A C 1
ATOM 728 O O . HIS A 1 90 ? 7.315 0.425 7.776 1.00 92.56 90 HIS A O 1
ATOM 734 N N . GLY A 1 91 ? 7.398 2.673 7.827 1.00 95.69 91 GLY A N 1
ATOM 735 C CA . GLY A 1 91 ? 6.227 2.911 7.017 1.00 95.69 91 GLY A CA 1
ATOM 736 C C . GLY A 1 91 ? 6.253 2.120 5.717 1.00 95.69 91 GLY A C 1
ATOM 737 O O . GLY A 1 91 ? 7.239 2.178 4.975 1.00 95.69 91 GLY A O 1
ATOM 738 N N . THR A 1 92 ? 5.187 1.372 5.453 1.00 96.88 92 THR A N 1
ATOM 739 C CA . THR A 1 92 ? 5.093 0.500 4.282 1.00 96.88 92 THR A CA 1
ATOM 740 C C . THR A 1 92 ? 3.761 0.686 3.567 1.00 96.88 92 THR A C 1
ATOM 742 O O . THR A 1 92 ? 2.702 0.649 4.184 1.00 96.88 92 THR A O 1
ATOM 745 N N . VAL A 1 93 ? 3.814 0.865 2.252 1.00 97.88 93 VAL A N 1
ATOM 746 C CA . VAL A 1 93 ? 2.638 0.917 1.381 1.00 97.88 93 VAL A CA 1
ATOM 747 C C . VAL A 1 93 ? 2.643 -0.310 0.483 1.00 97.88 93 VAL A C 1
ATOM 749 O O . VAL A 1 93 ? 3.669 -0.632 -0.120 1.00 97.88 93 VAL A O 1
ATOM 752 N N . VAL A 1 94 ? 1.502 -0.984 0.394 1.00 97.88 94 VAL A N 1
ATOM 753 C CA . VAL A 1 94 ? 1.261 -2.103 -0.515 1.00 97.88 94 VAL A CA 1
ATOM 754 C C . VAL A 1 94 ? 0.125 -1.720 -1.454 1.00 97.88 94 VAL A C 1
ATOM 756 O O . VAL A 1 94 ? -0.964 -1.394 -0.992 1.00 97.88 94 VAL A O 1
ATOM 759 N N . VAL A 1 95 ? 0.371 -1.749 -2.759 1.00 97.44 95 VAL A N 1
ATOM 760 C CA . VAL A 1 95 ? -0.611 -1.401 -3.792 1.00 97.44 95 VAL A CA 1
ATOM 761 C C . VAL A 1 95 ? -0.911 -2.644 -4.616 1.00 97.44 95 VAL A C 1
ATOM 763 O O . VAL A 1 95 ? 0.011 -3.282 -5.131 1.00 97.44 95 VAL A O 1
ATOM 766 N N . ASN A 1 96 ? -2.188 -2.992 -4.722 1.00 94.88 96 ASN A N 1
ATOM 767 C CA . ASN A 1 96 ? -2.671 -4.043 -5.604 1.00 94.88 96 ASN A CA 1
ATOM 768 C C . ASN A 1 96 ? -2.848 -3.463 -7.017 1.00 94.88 96 ASN A C 1
ATOM 770 O O . ASN A 1 96 ? -3.516 -2.444 -7.181 1.00 94.88 96 ASN A O 1
ATOM 774 N N . LEU A 1 97 ? -2.194 -4.052 -8.019 1.00 92.38 97 LEU A N 1
ATOM 775 C CA . LEU A 1 97 ? -2.193 -3.571 -9.402 1.00 92.38 97 LEU A CA 1
ATOM 776 C C . LEU A 1 97 ? -2.480 -4.738 -10.337 1.00 92.38 97 LEU A C 1
ATOM 778 O O . LEU A 1 97 ? -1.812 -5.765 -10.266 1.00 92.38 97 LEU A O 1
ATOM 782 N N . HIS A 1 98 ? -3.418 -4.573 -11.261 1.00 86.56 98 HIS A N 1
ATOM 783 C CA . HIS A 1 98 ? -3.648 -5.582 -12.289 1.00 86.56 98 HIS A CA 1
ATOM 784 C C . HIS A 1 98 ? -2.736 -5.372 -13.490 1.00 86.56 98 HIS A C 1
ATOM 786 O O . HIS A 1 98 ? -2.368 -4.244 -13.819 1.00 86.56 98 HIS A O 1
ATOM 792 N N . SER A 1 99 ? -2.316 -6.489 -14.085 1.00 70.12 99 SER A N 1
ATOM 793 C CA . SER A 1 99 ? -1.351 -6.543 -15.177 1.00 70.12 99 SER A CA 1
ATOM 794 C C . SER A 1 99 ? -1.878 -5.808 -16.410 1.00 70.12 99 SER A C 1
ATOM 796 O O . SER A 1 99 ? -2.955 -6.116 -16.901 1.00 70.12 99 SER A O 1
ATOM 798 N N . ASP A 1 100 ? -1.083 -4.879 -16.939 1.00 71.62 100 ASP A N 1
ATOM 799 C CA . ASP A 1 100 ? -1.368 -4.092 -18.144 1.00 71.62 100 ASP A CA 1
ATOM 800 C C . ASP A 1 100 ? -0.670 -4.658 -19.394 1.00 71.62 100 ASP A C 1
ATOM 802 O O . ASP A 1 100 ? -0.407 -3.935 -20.357 1.00 71.62 100 ASP A O 1
ATOM 806 N N . VAL A 1 101 ? -0.285 -5.937 -19.364 1.00 61.72 101 VAL A N 1
ATOM 807 C CA . VAL A 1 101 ? 0.405 -6.588 -20.480 1.00 61.72 101 VAL A CA 1
ATOM 808 C C . VAL A 1 101 ? -0.639 -7.191 -21.415 1.00 61.72 101 VAL A C 1
ATOM 810 O O . VAL A 1 101 ? -1.232 -8.222 -21.109 1.00 61.72 101 VAL A O 1
ATOM 813 N N . ASP A 1 102 ? -0.839 -6.559 -22.572 1.00 52.75 102 ASP A N 1
ATOM 814 C CA . ASP A 1 102 ? -1.584 -7.159 -23.677 1.00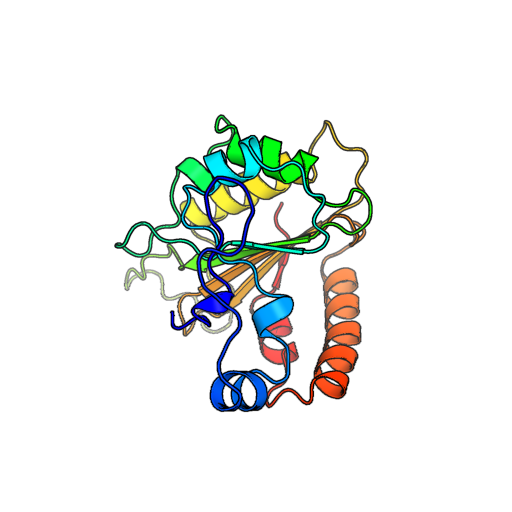 52.75 102 ASP A CA 1
ATOM 815 C C . ASP A 1 102 ? -0.818 -8.392 -24.172 1.00 52.75 102 ASP A C 1
ATOM 817 O O . ASP A 1 102 ? 0.265 -8.274 -24.749 1.00 52.75 102 ASP A O 1
ATOM 821 N N . PHE A 1 103 ? -1.378 -9.584 -23.975 1.00 49.47 103 PHE A N 1
ATOM 822 C CA . PHE A 1 103 ? -0.887 -10.789 -24.637 1.00 49.47 103 PHE A CA 1
ATOM 823 C C . PHE A 1 103 ? -1.212 -10.682 -26.130 1.00 49.47 103 PHE A C 1
ATOM 825 O O . PHE A 1 103 ? -2.297 -11.060 -26.571 1.00 49.47 103 PHE A O 1
ATOM 832 N N . ARG A 1 104 ? -0.295 -10.131 -26.928 1.00 45.0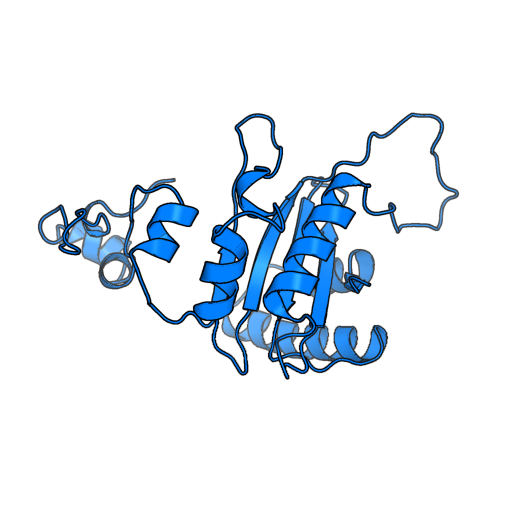9 104 ARG A N 1
ATOM 833 C CA . ARG A 1 104 ? -0.339 -10.322 -28.379 1.00 45.09 104 ARG A CA 1
ATOM 834 C C . ARG A 1 104 ? 0.252 -11.694 -28.686 1.00 45.09 104 ARG A C 1
ATOM 836 O O . ARG A 1 104 ? 1.336 -12.009 -28.207 1.00 45.09 104 ARG A O 1
ATOM 843 N N . ASP A 1 105 ? -0.448 -12.487 -29.495 1.00 41.84 105 ASP A N 1
ATOM 844 C CA . ASP A 1 105 ? -0.053 -13.856 -29.877 1.00 41.84 105 ASP A CA 1
ATOM 845 C C . ASP A 1 105 ? 1.359 -13.956 -30.500 1.00 41.84 105 ASP A C 1
ATOM 847 O O . ASP A 1 105 ? 1.929 -15.040 -30.546 1.00 41.84 105 ASP A O 1
ATOM 851 N N . ASP A 1 106 ? 1.960 -12.843 -30.935 1.00 45.75 106 ASP A N 1
ATOM 852 C CA . ASP A 1 106 ? 3.321 -12.801 -31.488 1.00 45.75 106 ASP A CA 1
ATOM 853 C C . ASP A 1 106 ? 4.437 -12.692 -30.422 1.00 45.75 106 ASP A C 1
ATOM 855 O O . ASP A 1 106 ? 5.610 -12.885 -30.746 1.00 45.75 106 ASP A O 1
ATOM 859 N N . ASP A 1 107 ? 4.107 -12.440 -29.148 1.00 49.22 107 ASP A N 1
ATOM 860 C CA . ASP A 1 107 ? 5.077 -12.262 -28.051 1.00 49.22 107 ASP A CA 1
ATOM 861 C C . ASP A 1 107 ? 5.380 -13.574 -27.291 1.00 49.22 107 ASP A C 1
ATOM 863 O O . ASP A 1 107 ? 5.728 -13.553 -26.106 1.00 49.22 107 ASP A O 1
ATOM 867 N N . PHE A 1 108 ? 5.277 -14.738 -27.952 1.00 42.72 108 PHE A N 1
ATOM 868 C CA . PHE A 1 108 ? 5.709 -16.029 -27.393 1.00 42.72 108 PHE A CA 1
ATOM 869 C C . PHE A 1 108 ? 7.213 -16.002 -27.089 1.00 42.72 108 PHE A C 1
ATOM 871 O O . PHE A 1 108 ? 8.065 -16.356 -27.909 1.00 42.72 108 PHE A O 1
ATOM 878 N N . ILE A 1 109 ? 7.551 -15.578 -25.873 1.00 49.38 109 ILE A N 1
ATOM 879 C CA . ILE A 1 109 ? 8.922 -15.598 -25.389 1.00 49.38 109 ILE A CA 1
ATOM 880 C C . ILE A 1 109 ? 9.361 -17.058 -25.228 1.00 49.38 109 ILE A C 1
ATOM 882 O O . ILE A 1 109 ? 8.605 -17.909 -24.752 1.00 49.38 109 ILE A O 1
ATOM 886 N N . ALA A 1 110 ? 10.592 -17.347 -25.655 1.00 44.03 110 ALA A N 1
ATOM 887 C CA . ALA A 1 110 ? 11.197 -18.671 -25.609 1.00 44.03 110 ALA A CA 1
ATOM 888 C C . ALA A 1 110 ? 11.008 -19.352 -24.233 1.00 44.03 110 ALA A C 1
ATOM 890 O O . ALA A 1 110 ? 11.083 -18.684 -23.195 1.00 44.03 110 ALA A O 1
ATOM 891 N N . PRO A 1 111 ? 10.806 -20.683 -24.189 1.00 35.72 111 PRO A N 1
ATOM 892 C CA . PRO A 1 111 ? 10.586 -21.401 -22.938 1.00 35.72 111 PRO A CA 1
ATOM 893 C C . PRO A 1 111 ? 11.808 -21.235 -22.020 1.00 35.72 111 PRO A C 1
ATOM 895 O O . PRO A 1 111 ? 12.870 -21.800 -22.273 1.00 35.72 111 PRO A O 1
ATOM 898 N N . GLY A 1 112 ? 11.665 -20.416 -20.971 1.00 40.97 112 GLY A N 1
ATOM 899 C CA . GLY A 1 112 ? 12.724 -20.120 -19.997 1.00 40.97 112 GLY A CA 1
ATOM 900 C C . GLY A 1 112 ? 12.740 -18.685 -19.455 1.00 40.97 112 GLY A C 1
ATOM 901 O O . GLY A 1 112 ? 13.269 -18.455 -18.367 1.00 40.97 112 GLY A O 1
ATOM 902 N N . SER A 1 113 ? 12.128 -17.716 -20.138 1.00 45.56 113 SER A N 1
ATOM 903 C CA . SER A 1 113 ? 12.013 -16.329 -19.659 1.00 45.56 113 SER A CA 1
ATOM 904 C C . SER A 1 113 ? 10.672 -16.101 -18.949 1.00 45.56 113 SER A C 1
ATOM 906 O O . SER A 1 113 ? 9.741 -15.517 -19.494 1.00 45.56 113 SER A O 1
ATOM 908 N N . HIS A 1 114 ? 10.552 -16.567 -17.708 1.00 44.81 114 HIS A N 1
ATOM 909 C CA . HIS A 1 114 ? 9.330 -16.407 -16.902 1.00 44.81 114 HIS A CA 1
ATOM 910 C C . HIS A 1 114 ? 9.115 -14.988 -16.333 1.00 44.81 114 HIS A C 1
ATOM 912 O O . HIS A 1 114 ? 8.260 -14.795 -15.472 1.00 44.81 114 HIS A O 1
ATOM 918 N N . LEU A 1 115 ? 9.886 -13.999 -16.786 1.00 49.91 115 LEU A N 1
ATOM 919 C CA . LEU A 1 115 ? 9.709 -12.594 -16.431 1.00 49.91 115 LEU A CA 1
ATOM 920 C C . LEU A 1 115 ? 8.922 -11.923 -17.553 1.00 49.91 115 LEU A C 1
ATOM 922 O O . LEU A 1 115 ? 9.511 -11.452 -18.523 1.00 49.91 115 LEU A O 1
ATOM 926 N N . LEU A 1 116 ? 7.594 -11.891 -17.429 1.00 52.16 116 LEU A N 1
ATOM 927 C CA . LEU A 1 116 ? 6.811 -10.958 -18.232 1.00 52.16 116 LEU A CA 1
ATOM 928 C C . LEU A 1 116 ? 7.262 -9.538 -17.853 1.00 52.16 116 LEU A C 1
ATOM 930 O O . LEU A 1 116 ? 7.299 -9.221 -16.657 1.00 52.16 116 LEU A O 1
ATOM 934 N N . PRO A 1 117 ? 7.666 -8.700 -18.820 1.00 58.72 117 PRO A N 1
ATOM 935 C CA . PRO A 1 117 ? 8.034 -7.327 -18.527 1.00 58.72 117 PRO A CA 1
ATOM 936 C C . PRO A 1 117 ? 6.824 -6.599 -17.935 1.00 58.72 117 PRO A C 1
ATOM 938 O O . PRO A 1 117 ? 5.708 -6.725 -18.429 1.00 58.72 117 PRO A O 1
ATOM 941 N N . MET A 1 118 ? 7.053 -5.840 -16.862 1.00 68.62 118 MET A N 1
ATOM 942 C CA . MET A 1 118 ? 6.048 -4.934 -16.308 1.00 68.62 118 MET A CA 1
ATOM 943 C C . MET A 1 118 ? 5.602 -3.972 -17.411 1.00 68.62 118 MET A C 1
ATOM 945 O O . MET A 1 118 ? 6.452 -3.342 -18.050 1.00 68.62 118 MET A O 1
ATOM 949 N N . GLY A 1 119 ? 4.297 -3.855 -17.650 1.00 76.31 119 GLY A N 1
ATOM 950 C CA . GLY A 1 119 ? 3.808 -2.956 -18.682 1.00 76.31 119 GLY A CA 1
ATOM 951 C C . GLY A 1 119 ? 4.071 -1.489 -18.329 1.00 76.31 119 GLY A C 1
ATOM 952 O O . GLY A 1 119 ? 4.513 -1.119 -17.228 1.00 76.31 119 GLY A O 1
ATOM 953 N N . LYS A 1 120 ? 3.901 -0.624 -19.332 1.00 83.44 120 LYS A N 1
ATOM 954 C CA . LYS A 1 120 ? 4.286 0.793 -19.237 1.00 83.44 120 LYS A CA 1
ATOM 955 C C . LYS A 1 120 ? 3.467 1.534 -18.187 1.00 83.44 120 LYS A C 1
ATOM 957 O O . LYS A 1 120 ? 3.990 2.482 -17.598 1.00 83.44 120 LYS A O 1
ATOM 962 N N . TYR A 1 121 ? 2.213 1.145 -17.986 1.00 87.25 121 TYR A N 1
ATOM 963 C CA . TYR A 1 121 ? 1.321 1.758 -17.017 1.00 87.25 121 TYR A CA 1
ATOM 964 C C . TYR A 1 121 ? 1.774 1.437 -15.596 1.00 87.25 121 TYR A C 1
ATOM 966 O O . TYR A 1 121 ? 2.131 2.352 -14.852 1.00 87.25 121 TYR A O 1
ATOM 974 N N . ILE A 1 122 ? 1.898 0.151 -15.258 1.00 89.44 122 ILE A N 1
ATOM 975 C CA . ILE A 1 122 ? 2.336 -0.290 -13.922 1.00 89.44 122 ILE A CA 1
ATOM 976 C C . ILE A 1 122 ? 3.725 0.258 -13.600 1.00 89.44 122 ILE A C 1
ATOM 978 O O . ILE A 1 122 ? 3.968 0.713 -12.484 1.00 89.44 122 ILE A O 1
ATOM 982 N N . SER A 1 123 ? 4.621 0.307 -14.590 1.00 90.50 123 SER A N 1
ATOM 983 C CA . SER A 1 123 ? 5.953 0.899 -14.422 1.00 90.50 123 SER A CA 1
ATOM 984 C C . SER A 1 123 ? 5.903 2.376 -14.014 1.00 90.50 123 SER A C 1
ATOM 986 O O . SER A 1 123 ? 6.739 2.822 -13.226 1.00 90.50 123 SER A O 1
ATOM 988 N N . LYS A 1 124 ? 4.942 3.153 -14.537 1.00 92.50 124 LYS A N 1
ATOM 989 C CA . LYS A 1 124 ? 4.741 4.555 -14.137 1.00 92.50 124 LYS A CA 1
ATOM 990 C C . LYS A 1 124 ? 4.185 4.646 -12.721 1.00 92.50 124 LYS A C 1
ATOM 992 O O . LYS A 1 124 ? 4.754 5.385 -11.926 1.00 92.50 124 LYS A O 1
ATOM 997 N N . VAL A 1 125 ? 3.164 3.848 -12.396 1.00 94.25 125 VAL A N 1
ATOM 998 C CA . VAL A 1 125 ? 2.578 3.793 -11.046 1.00 94.25 125 VAL A CA 1
ATOM 999 C C . VAL A 1 125 ? 3.657 3.465 -10.008 1.00 94.25 125 VAL A C 1
ATOM 1001 O O . VAL A 1 125 ? 3.841 4.203 -9.041 1.00 94.25 125 VAL A O 1
ATOM 1004 N N . CYS A 1 126 ? 4.447 2.413 -10.247 1.00 94.56 126 CYS A N 1
ATOM 1005 C CA . CYS A 1 126 ? 5.533 2.000 -9.357 1.00 94.56 126 CYS A CA 1
ATOM 1006 C C . CYS A 1 126 ? 6.567 3.109 -9.144 1.00 94.56 126 CYS A C 1
ATOM 1008 O O . CYS A 1 126 ? 7.012 3.329 -8.014 1.00 94.56 126 CYS A O 1
ATOM 1010 N N . ARG A 1 127 ? 6.941 3.821 -10.215 1.00 93.81 127 ARG A N 1
ATOM 1011 C CA . ARG A 1 127 ? 7.883 4.941 -10.129 1.00 93.81 127 ARG A CA 1
ATOM 1012 C C . ARG A 1 127 ? 7.309 6.096 -9.314 1.00 93.81 127 ARG A C 1
ATOM 1014 O O . ARG A 1 127 ? 8.000 6.560 -8.414 1.00 93.81 127 ARG A O 1
ATOM 1021 N N . SER A 1 128 ? 6.060 6.498 -9.560 1.00 94.62 128 SER A N 1
ATOM 1022 C CA . SER A 1 128 ? 5.403 7.574 -8.806 1.00 94.62 128 SER A CA 1
ATOM 1023 C C . SER A 1 128 ? 5.391 7.294 -7.303 1.00 94.62 128 SER A C 1
ATOM 1025 O O . SER A 1 128 ? 5.817 8.133 -6.513 1.00 94.62 128 SER A O 1
ATOM 1027 N N . TYR A 1 129 ? 4.983 6.088 -6.895 1.00 95.75 129 TYR A N 1
ATOM 1028 C CA . TYR A 1 129 ? 4.979 5.696 -5.482 1.00 95.75 129 TYR A CA 1
ATOM 1029 C C . TYR A 1 129 ? 6.389 5.650 -4.886 1.00 95.75 129 TYR A C 1
ATOM 1031 O O . TYR A 1 129 ? 6.615 6.152 -3.785 1.00 95.75 129 TYR A O 1
ATOM 1039 N N . LYS A 1 130 ? 7.360 5.073 -5.604 1.00 94.06 130 LYS A N 1
ATOM 1040 C CA . LYS A 1 130 ? 8.756 5.043 -5.153 1.00 94.06 130 LYS A CA 1
ATOM 1041 C C . LYS A 1 130 ? 9.305 6.458 -4.952 1.00 94.06 130 LYS A C 1
ATOM 1043 O O . LYS A 1 130 ? 9.912 6.731 -3.920 1.00 94.06 130 LYS A O 1
ATOM 1048 N N . GLU A 1 131 ? 9.117 7.346 -5.923 1.00 92.56 131 GLU A N 1
ATOM 1049 C CA . GLU A 1 131 ? 9.633 8.717 -5.880 1.00 92.56 131 GLU A CA 1
ATOM 1050 C C . GLU A 1 131 ? 8.951 9.552 -4.794 1.00 92.56 131 GLU A C 1
ATOM 1052 O O . GLU A 1 131 ? 9.639 10.251 -4.052 1.00 92.56 131 GLU A O 1
ATOM 1057 N N . ALA A 1 132 ? 7.631 9.444 -4.638 1.00 92.56 132 ALA A N 1
ATOM 1058 C CA . ALA A 1 132 ? 6.907 10.187 -3.610 1.00 92.56 132 ALA A CA 1
ATOM 1059 C C . ALA A 1 132 ? 7.264 9.722 -2.188 1.00 92.56 132 ALA A C 1
ATOM 1061 O O . ALA A 1 132 ? 7.473 10.546 -1.299 1.00 92.56 132 ALA A O 1
ATOM 1062 N N . LEU A 1 133 ? 7.369 8.407 -1.964 1.00 92.44 133 LEU A N 1
ATOM 1063 C CA . LEU A 1 133 ? 7.530 7.848 -0.617 1.00 92.44 133 LEU A CA 1
ATOM 1064 C C . LEU A 1 133 ? 8.993 7.708 -0.166 1.00 92.44 133 LEU A C 1
ATOM 1066 O O . LEU A 1 133 ? 9.240 7.699 1.045 1.00 92.44 133 LEU A O 1
ATOM 1070 N N . LEU A 1 134 ? 9.934 7.574 -1.114 1.00 90.62 134 LEU A N 1
ATOM 1071 C CA . LEU A 1 134 ? 11.368 7.334 -0.870 1.00 90.62 134 LEU A CA 1
ATOM 1072 C C . LEU A 1 134 ? 12.310 8.344 -1.560 1.00 90.62 134 LEU A C 1
ATOM 1074 O O . LEU A 1 134 ? 13.530 8.234 -1.415 1.00 90.62 134 LEU A O 1
ATOM 1078 N N . GLY A 1 135 ? 11.797 9.271 -2.376 1.00 78.31 135 GLY A N 1
ATOM 1079 C CA . GLY A 1 135 ? 12.608 10.186 -3.189 1.00 78.31 135 GLY A CA 1
ATOM 1080 C C . GLY A 1 135 ? 13.229 11.365 -2.430 1.00 78.31 135 GLY A C 1
ATOM 1081 O O . GLY A 1 135 ? 13.163 11.463 -1.208 1.00 78.31 135 GLY A O 1
ATOM 1082 N N . SER A 1 136 ? 13.847 12.276 -3.197 1.00 56.06 136 SER A N 1
ATOM 1083 C CA . SER A 1 136 ? 14.855 13.290 -2.809 1.00 56.06 136 SER A CA 1
ATOM 1084 C C . SER A 1 136 ? 14.573 14.179 -1.587 1.00 56.06 136 SER A C 1
ATOM 1086 O O . SER A 1 136 ? 15.515 14.779 -1.073 1.00 56.06 136 SER A O 1
ATOM 1088 N N . LYS A 1 137 ? 13.326 14.319 -1.132 1.00 52.47 137 LYS A N 1
ATOM 1089 C CA . LYS A 1 137 ? 13.001 15.076 0.095 1.00 52.47 137 LYS A CA 1
ATOM 1090 C C . LYS A 1 137 ? 13.182 14.251 1.368 1.00 52.47 137 LYS A C 1
ATOM 1092 O O . LYS A 1 137 ? 13.050 14.776 2.468 1.00 52.47 137 LYS A O 1
ATOM 1097 N N . SER A 1 138 ? 13.453 12.963 1.214 1.00 54.06 138 SER A N 1
ATOM 1098 C CA . SER A 1 138 ? 13.346 11.984 2.270 1.00 54.06 138 SER A CA 1
ATOM 1099 C C . SER A 1 138 ? 14.702 11.315 2.488 1.00 54.06 138 SER A C 1
ATOM 1101 O O . SER A 1 138 ? 15.279 10.722 1.579 1.00 54.06 138 SER A O 1
ATOM 1103 N N . SER A 1 139 ? 15.247 11.426 3.698 1.00 60.50 139 SER A N 1
ATOM 1104 C CA . SER A 1 139 ? 16.491 10.751 4.104 1.00 60.50 139 SER A CA 1
ATOM 1105 C C . SER A 1 139 ? 16.293 9.240 4.311 1.00 60.50 139 SER A C 1
ATOM 1107 O O . SER A 1 139 ? 17.092 8.597 4.990 1.00 60.50 139 SER A O 1
ATOM 1109 N N . TYR A 1 140 ? 15.197 8.670 3.796 1.00 66.88 140 TYR A N 1
ATOM 1110 C CA . TYR A 1 140 ? 14.775 7.310 4.093 1.00 66.88 140 TYR A CA 1
ATOM 1111 C C . TYR A 1 140 ? 15.562 6.300 3.254 1.00 66.88 140 TYR A C 1
ATOM 1113 O O . TYR A 1 140 ? 15.515 6.284 2.020 1.00 66.88 140 TYR A O 1
ATOM 1121 N N . ASN A 1 141 ? 16.248 5.390 3.941 1.00 75.19 141 ASN A N 1
ATOM 1122 C CA . ASN A 1 141 ? 16.892 4.225 3.343 1.00 75.19 141 ASN A CA 1
ATOM 1123 C C . ASN A 1 141 ? 15.868 3.105 3.113 1.00 75.19 141 ASN A C 1
ATOM 1125 O O . ASN A 1 141 ? 15.993 2.025 3.675 1.00 75.19 141 ASN A O 1
ATOM 1129 N N . GLY A 1 142 ? 14.856 3.381 2.288 1.00 88.94 142 GLY A N 1
ATOM 1130 C CA . GLY A 1 142 ? 13.812 2.418 1.946 1.00 88.94 142 GLY A CA 1
ATOM 1131 C C . GLY A 1 142 ? 13.991 1.747 0.586 1.00 88.94 142 GLY A C 1
ATOM 1132 O O . GLY A 1 142 ? 14.830 2.138 -0.232 1.00 88.94 142 GLY A O 1
ATOM 1133 N N . LEU A 1 143 ? 13.133 0.773 0.307 1.00 92.94 143 LEU A N 1
ATOM 1134 C CA . LEU A 1 143 ? 13.134 -0.024 -0.909 1.00 92.94 143 LEU A CA 1
ATOM 1135 C C . LEU A 1 143 ? 11.730 -0.130 -1.503 1.00 92.94 143 LEU A C 1
ATOM 1137 O O . LEU A 1 143 ? 10.742 -0.254 -0.782 1.00 92.94 143 LEU A O 1
ATOM 1141 N N . ALA A 1 144 ? 11.665 -0.146 -2.833 1.00 94.69 144 ALA A N 1
ATOM 1142 C CA . ALA A 1 144 ? 10.465 -0.488 -3.576 1.00 94.69 144 ALA A CA 1
ATOM 1143 C C . ALA A 1 144 ? 10.698 -1.754 -4.411 1.00 94.69 144 ALA A C 1
ATOM 1145 O O . ALA A 1 144 ? 11.728 -1.892 -5.079 1.00 94.69 144 ALA A O 1
ATOM 1146 N N . TYR A 1 145 ? 9.746 -2.677 -4.376 1.00 94.06 145 TYR A N 1
ATOM 1147 C CA . TYR A 1 145 ? 9.762 -3.903 -5.165 1.00 94.06 145 TYR A CA 1
ATOM 1148 C C . TYR A 1 145 ? 8.341 -4.300 -5.547 1.00 94.06 145 TYR A C 1
ATOM 1150 O O . TYR A 1 145 ? 7.375 -3.849 -4.942 1.00 94.06 145 TYR A O 1
ATOM 1158 N N . VAL A 1 146 ? 8.220 -5.169 -6.539 1.00 93.62 146 VAL A N 1
ATOM 1159 C CA . VAL A 1 146 ? 6.958 -5.801 -6.902 1.00 93.62 146 VAL A CA 1
ATOM 1160 C C . VAL A 1 146 ? 7.042 -7.311 -6.754 1.00 93.62 146 VAL A C 1
ATOM 1162 O O . VAL A 1 146 ? 8.123 -7.899 -6.877 1.00 93.62 146 VAL A O 1
ATOM 1165 N N . VAL A 1 147 ? 5.891 -7.933 -6.525 1.00 91.56 147 VAL A N 1
ATOM 1166 C CA . VAL A 1 147 ? 5.694 -9.379 -6.626 1.00 91.56 147 VAL A CA 1
ATOM 1167 C C . VAL A 1 147 ? 4.552 -9.622 -7.600 1.00 91.56 147 VAL A C 1
ATOM 1169 O O . VAL A 1 147 ? 3.399 -9.324 -7.298 1.00 91.56 147 VAL A O 1
ATOM 1172 N N . SER A 1 148 ? 4.880 -10.150 -8.776 1.00 88.50 148 SER A N 1
ATOM 1173 C CA . SER A 1 148 ? 3.884 -10.489 -9.793 1.00 88.50 148 SER A CA 1
ATOM 1174 C C . SER A 1 148 ? 3.449 -11.946 -9.700 1.00 88.50 148 SER A C 1
ATOM 1176 O O . SER A 1 148 ? 4.263 -12.852 -9.500 1.00 88.50 148 SER A O 1
ATOM 1178 N N . VAL A 1 149 ? 2.161 -12.174 -9.922 1.00 85.00 149 VAL A N 1
ATOM 1179 C CA . VAL A 1 149 ? 1.530 -13.488 -10.013 1.00 85.00 149 VAL A CA 1
ATOM 1180 C C . VAL A 1 149 ? 0.841 -13.578 -11.381 1.00 85.00 149 VAL A C 1
ATOM 1182 O O . VAL A 1 149 ? -0.365 -13.350 -11.485 1.00 85.00 149 VAL A O 1
ATOM 1185 N N . PRO A 1 150 ? 1.598 -13.878 -12.459 1.00 74.25 150 PRO A N 1
ATOM 1186 C CA . PRO A 1 150 ? 1.118 -13.732 -13.836 1.00 74.25 150 PRO A CA 1
ATOM 1187 C C . PRO A 1 150 ? -0.174 -14.484 -14.156 1.00 74.25 150 PRO A C 1
ATOM 1189 O O . PRO A 1 150 ? -0.998 -13.995 -14.913 1.00 74.25 150 PRO A O 1
ATOM 1192 N N . TRP A 1 151 ? -0.375 -15.662 -13.564 1.00 76.12 151 TRP A N 1
ATOM 1193 C CA . TRP A 1 151 ? -1.539 -16.510 -13.843 1.00 76.12 151 TRP A CA 1
ATOM 1194 C C . TRP A 1 151 ? -2.857 -15.984 -13.261 1.00 76.12 151 TRP A C 1
ATOM 1196 O O . TRP A 1 151 ? -3.912 -16.491 -13.626 1.00 76.12 151 TRP A O 1
ATOM 1206 N N . VAL A 1 152 ? -2.808 -14.994 -12.365 1.00 80.69 152 VAL A N 1
ATOM 1207 C CA . VAL A 1 152 ? -3.993 -14.248 -11.901 1.00 80.69 152 VAL A CA 1
ATOM 1208 C C . VAL A 1 152 ? -3.933 -12.778 -12.318 1.00 80.69 152 VAL A C 1
ATOM 1210 O O . VAL A 1 152 ? -4.638 -11.961 -11.741 1.00 80.69 152 VAL A O 1
ATOM 1213 N N . CYS A 1 153 ? -3.061 -12.434 -13.275 1.00 83.44 153 CYS A N 1
ATOM 1214 C CA . CYS A 1 153 ? -2.869 -11.075 -13.782 1.00 83.44 153 CYS A CA 1
ATOM 1215 C C . CYS A 1 153 ? -2.680 -10.020 -12.679 1.00 83.44 153 CYS A C 1
ATOM 1217 O O . CYS A 1 153 ? -3.094 -8.879 -12.850 1.00 83.44 153 CYS A O 1
ATOM 1219 N N . ASN A 1 154 ? -2.040 -10.381 -11.561 1.00 87.69 154 ASN A N 1
ATOM 1220 C CA . ASN A 1 154 ? -1.887 -9.484 -10.420 1.00 87.69 154 ASN A CA 1
ATOM 1221 C C . ASN A 1 154 ? -0.422 -9.141 -10.137 1.00 87.69 154 ASN A C 1
ATOM 1223 O O . ASN A 1 154 ? 0.470 -9.991 -10.237 1.00 87.69 154 ASN A O 1
ATOM 1227 N N . THR A 1 155 ? -0.183 -7.909 -9.715 1.00 91.38 155 THR A N 1
ATOM 1228 C CA . THR A 1 155 ? 1.105 -7.380 -9.292 1.00 91.38 155 THR A CA 1
ATOM 1229 C C . THR A 1 155 ? 0.916 -6.598 -8.000 1.00 91.38 155 THR A C 1
ATOM 1231 O O . THR A 1 155 ? 0.243 -5.576 -7.963 1.00 91.38 155 THR A O 1
ATOM 1234 N N . SER A 1 156 ? 1.575 -7.036 -6.931 1.00 93.75 156 SER A N 1
ATOM 1235 C CA . SER A 1 156 ? 1.631 -6.263 -5.691 1.00 93.75 156 SER A CA 1
ATOM 1236 C C . SER A 1 156 ? 2.885 -5.400 -5.685 1.00 93.75 156 SER A C 1
ATOM 1238 O O . SER A 1 156 ? 3.997 -5.931 -5.687 1.00 93.75 156 SER A O 1
ATOM 1240 N N . LEU A 1 157 ? 2.718 -4.081 -5.662 1.00 96.12 157 LEU A N 1
ATOM 1241 C CA . LEU A 1 157 ? 3.796 -3.131 -5.403 1.00 96.12 157 LEU A CA 1
ATOM 1242 C C . LEU A 1 157 ? 3.956 -2.942 -3.900 1.00 96.12 157 LEU A C 1
ATOM 1244 O O . LEU A 1 157 ? 2.984 -2.688 -3.201 1.00 96.12 157 LEU A O 1
ATOM 1248 N N . VAL A 1 158 ? 5.189 -3.008 -3.414 1.00 96.44 158 VAL A N 1
ATOM 1249 C CA . VAL A 1 158 ? 5.546 -2.723 -2.027 1.00 96.44 158 VAL A CA 1
ATOM 1250 C C . VAL A 1 158 ? 6.575 -1.606 -2.003 1.00 96.44 158 VAL A C 1
ATOM 1252 O O . VAL A 1 158 ? 7.627 -1.715 -2.633 1.00 96.44 158 VAL A O 1
ATOM 1255 N N . VAL A 1 159 ? 6.298 -0.553 -1.240 1.00 96.44 159 VAL A N 1
ATOM 1256 C CA . VAL A 1 159 ? 7.232 0.543 -0.965 1.00 96.44 159 VAL A CA 1
ATOM 1257 C C . VAL A 1 159 ? 7.406 0.653 0.541 1.00 96.44 159 VAL A C 1
ATOM 1259 O O . VAL A 1 159 ? 6.465 0.997 1.249 1.00 96.44 159 VAL A O 1
ATOM 1262 N N . SER A 1 160 ? 8.596 0.327 1.040 1.00 95.06 160 SER A N 1
ATOM 1263 C CA . SER A 1 160 ? 8.875 0.241 2.475 1.00 95.06 160 SER A CA 1
ATOM 1264 C C . SER A 1 160 ? 10.058 1.114 2.861 1.00 95.06 160 SER A C 1
ATOM 1266 O O . SER A 1 160 ? 11.126 1.011 2.260 1.00 95.06 160 SER A O 1
ATOM 1268 N N . ARG A 1 161 ? 9.889 1.940 3.896 1.00 93.25 161 ARG A N 1
ATOM 1269 C CA . ARG A 1 161 ? 10.964 2.759 4.481 1.00 93.25 161 ARG A CA 1
ATOM 1270 C C . ARG A 1 161 ? 11.914 1.961 5.374 1.00 93.25 161 ARG A C 1
ATOM 1272 O O . ARG A 1 161 ? 13.070 2.342 5.497 1.00 93.25 161 ARG A O 1
ATOM 1279 N N . GLY A 1 162 ? 11.442 0.840 5.925 1.00 87.75 162 GLY A N 1
ATOM 1280 C CA . GLY A 1 162 ? 12.198 -0.008 6.857 1.00 87.75 162 GLY A CA 1
ATOM 1281 C C . GLY A 1 162 ? 13.036 -1.102 6.199 1.00 87.75 162 GLY A C 1
ATOM 1282 O O . GLY A 1 162 ? 13.687 -1.878 6.896 1.00 87.75 162 GLY A O 1
ATOM 1283 N N . LEU A 1 163 ? 13.009 -1.204 4.868 1.00 84.75 163 LEU A N 1
ATOM 1284 C CA . LEU A 1 163 ? 13.835 -2.145 4.120 1.00 84.75 163 LEU A CA 1
ATOM 1285 C C . LEU A 1 163 ? 15.019 -1.420 3.495 1.00 84.75 163 LEU A C 1
ATOM 1287 O O . LEU A 1 163 ? 14.856 -0.649 2.551 1.00 84.75 163 LEU A O 1
ATOM 1291 N N . GLU A 1 164 ? 16.214 -1.730 3.990 1.00 81.62 164 GLU A N 1
ATOM 1292 C CA . GLU A 1 164 ? 17.447 -1.145 3.481 1.00 81.62 164 GLU A CA 1
ATOM 1293 C C . GLU A 1 164 ? 17.660 -1.453 1.995 1.00 81.62 164 GLU A C 1
ATOM 1295 O O . GLU A 1 164 ? 17.461 -2.576 1.513 1.00 81.62 164 GLU A O 1
ATOM 1300 N N . LYS A 1 165 ? 18.144 -0.441 1.269 1.00 78.12 165 LYS A N 1
ATOM 1301 C CA . LYS A 1 165 ? 18.599 -0.602 -0.111 1.00 78.12 165 LYS A CA 1
ATOM 1302 C C . LYS A 1 165 ? 19.776 -1.568 -0.136 1.00 78.12 165 LYS A C 1
ATOM 1304 O O . LYS A 1 165 ? 20.850 -1.277 0.380 1.00 78.12 165 LYS A O 1
ATOM 1309 N N . SER A 1 166 ? 19.581 -2.704 -0.786 1.00 81.06 166 SER A N 1
ATOM 1310 C CA . SER A 1 166 ? 20.633 -3.682 -1.026 1.00 81.06 166 SER A CA 1
ATOM 1311 C C . SER A 1 166 ? 20.436 -4.363 -2.376 1.00 81.06 166 SER A C 1
ATOM 1313 O O . SER A 1 166 ? 19.497 -4.058 -3.115 1.00 81.06 166 SER A O 1
ATOM 1315 N N . ASN A 1 167 ? 21.331 -5.287 -2.720 1.00 85.69 167 ASN A N 1
ATOM 1316 C CA . ASN A 1 167 ? 21.169 -6.102 -3.910 1.00 85.69 167 ASN A CA 1
ATOM 1317 C C . ASN A 1 167 ? 19.883 -6.945 -3.806 1.00 85.69 167 ASN A C 1
ATOM 1319 O O . ASN A 1 167 ? 19.458 -7.366 -2.724 1.00 85.69 167 ASN A O 1
ATOM 1323 N N . ARG A 1 168 ? 19.294 -7.220 -4.971 1.00 87.62 168 ARG A N 1
ATOM 1324 C CA . ARG A 1 168 ? 18.056 -7.990 -5.133 1.00 87.62 168 ARG A CA 1
ATOM 1325 C C . ARG A 1 168 ? 18.045 -9.299 -4.336 1.00 87.62 168 ARG A C 1
ATOM 1327 O O . ARG A 1 168 ? 17.075 -9.578 -3.640 1.00 87.62 168 ARG A O 1
ATOM 1334 N N . ASP A 1 169 ? 19.107 -10.093 -4.423 1.00 87.38 169 ASP A N 1
ATOM 1335 C CA . ASP A 1 169 ? 19.181 -11.423 -3.811 1.00 87.38 169 ASP A CA 1
ATOM 1336 C C . ASP A 1 169 ? 19.306 -11.364 -2.285 1.00 87.38 169 ASP A C 1
ATOM 1338 O O . ASP A 1 169 ? 18.863 -12.276 -1.583 1.00 87.38 169 ASP A O 1
ATOM 1342 N N . MET A 1 170 ? 19.917 -10.311 -1.740 1.00 88.69 170 MET A N 1
ATOM 1343 C CA . MET A 1 170 ? 19.992 -10.093 -0.297 1.00 88.69 170 MET A CA 1
ATOM 1344 C C . MET A 1 170 ? 18.627 -9.693 0.258 1.00 88.69 170 MET A C 1
ATOM 1346 O O . MET A 1 170 ? 18.170 -10.293 1.232 1.00 88.69 170 MET A O 1
ATOM 1350 N N . VAL A 1 171 ? 17.945 -8.754 -0.407 1.00 89.06 171 VAL A N 1
ATOM 1351 C CA . VAL A 1 171 ? 16.574 -8.359 -0.052 1.00 89.06 171 VAL A CA 1
ATOM 1352 C C . VAL A 1 171 ? 15.647 -9.569 -0.112 1.00 89.06 171 VAL A C 1
ATOM 1354 O O . VAL A 1 171 ? 14.953 -9.868 0.856 1.00 89.06 171 VAL A O 1
ATOM 1357 N N . MET A 1 172 ? 15.668 -10.301 -1.225 1.00 89.50 172 MET A N 1
ATOM 1358 C CA . MET A 1 172 ? 14.811 -11.462 -1.434 1.00 89.50 172 MET A CA 1
ATOM 1359 C C . MET A 1 172 ? 15.047 -12.542 -0.370 1.00 89.50 172 MET A C 1
ATOM 1361 O O . MET A 1 172 ? 14.086 -13.082 0.174 1.00 89.50 172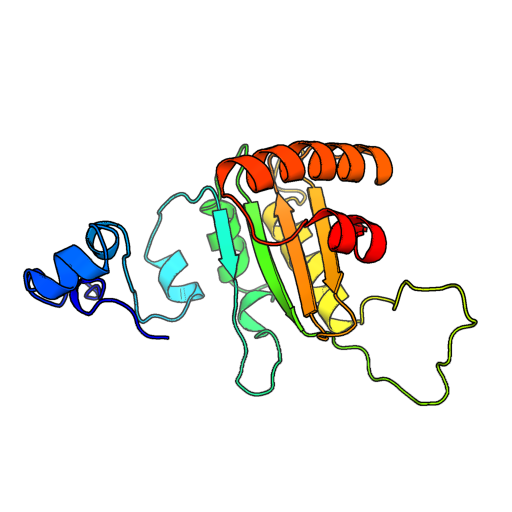 MET A O 1
ATOM 1365 N N . ARG A 1 173 ? 16.309 -12.832 -0.015 1.00 89.19 173 ARG A N 1
ATOM 1366 C CA . ARG A 1 173 ? 16.630 -13.762 1.084 1.00 89.19 173 ARG A CA 1
ATOM 1367 C C . ARG A 1 173 ? 16.098 -13.275 2.428 1.00 89.19 173 ARG A C 1
ATOM 1369 O O . ARG A 1 173 ? 15.555 -14.087 3.177 1.00 89.19 173 ARG A O 1
ATOM 1376 N N . ASN A 1 174 ? 16.215 -11.979 2.718 1.00 90.00 174 ASN A N 1
ATOM 1377 C CA . ASN A 1 174 ? 15.685 -11.410 3.953 1.00 90.00 174 ASN A CA 1
ATOM 1378 C C . ASN A 1 174 ? 14.156 -11.576 4.013 1.00 90.00 174 ASN A C 1
ATOM 1380 O O . ASN A 1 174 ? 13.647 -12.174 4.962 1.00 90.00 174 ASN A O 1
ATOM 1384 N N . ILE A 1 175 ? 13.439 -11.176 2.954 1.00 90.38 175 ILE A N 1
ATOM 1385 C CA . ILE A 1 175 ? 11.976 -11.315 2.862 1.00 90.38 175 ILE A CA 1
ATOM 1386 C C . ILE A 1 175 ? 11.557 -12.782 3.006 1.00 90.38 175 ILE A C 1
ATOM 1388 O O . ILE A 1 175 ? 10.674 -13.073 3.806 1.00 90.38 175 ILE A O 1
ATOM 1392 N N . ILE A 1 176 ? 12.214 -13.716 2.309 1.00 90.50 176 ILE A N 1
ATOM 1393 C CA . ILE A 1 176 ? 11.903 -15.151 2.424 1.00 90.50 176 ILE A CA 1
ATOM 1394 C C . ILE A 1 176 ? 12.078 -15.630 3.870 1.00 90.50 176 ILE A C 1
ATOM 1396 O O . ILE A 1 176 ? 11.187 -16.291 4.406 1.00 90.50 176 ILE A O 1
ATOM 1400 N N . SER A 1 177 ? 13.180 -15.268 4.533 1.00 90.56 177 SER A N 1
ATOM 1401 C CA . SER A 1 177 ? 13.418 -15.703 5.914 1.00 90.56 177 SER A CA 1
ATOM 1402 C C . SER A 1 177 ? 12.364 -15.169 6.891 1.00 90.56 177 SER A C 1
ATOM 1404 O O . SER A 1 177 ? 11.913 -15.906 7.766 1.00 90.56 177 SER A O 1
ATOM 1406 N N . LYS A 1 178 ? 11.913 -13.919 6.714 1.00 89.75 178 LYS A N 1
ATOM 1407 C CA . LYS A 1 178 ? 10.837 -13.323 7.519 1.00 89.75 178 LYS A CA 1
ATOM 1408 C C . LYS A 1 178 ? 9.459 -13.883 7.165 1.00 89.75 178 LYS A C 1
ATOM 1410 O O . LYS A 1 178 ? 8.651 -14.071 8.068 1.00 89.75 178 LYS A O 1
ATOM 1415 N N . SER A 1 179 ? 9.209 -14.209 5.897 1.00 90.06 179 SER A N 1
ATOM 1416 C CA . SER A 1 179 ? 7.937 -14.797 5.461 1.00 90.06 179 SER A CA 1
ATOM 1417 C C . SER A 1 179 ? 7.667 -16.141 6.132 1.00 90.06 179 SER A C 1
ATOM 1419 O O . SER A 1 179 ? 6.559 -16.349 6.601 1.00 90.06 179 SER A O 1
ATOM 1421 N N . LEU A 1 180 ? 8.689 -16.985 6.316 1.00 89.12 180 LEU A N 1
ATOM 1422 C CA . LEU A 1 180 ? 8.547 -18.266 7.017 1.00 89.12 180 LEU A CA 1
ATOM 1423 C C . LEU A 1 180 ? 8.094 -18.080 8.476 1.00 89.12 180 LEU A C 1
ATOM 1425 O O . LEU A 1 180 ? 7.297 -18.855 8.995 1.00 89.12 180 LEU A O 1
ATOM 1429 N N . VAL A 1 181 ? 8.598 -17.037 9.145 1.00 91.00 181 VAL A N 1
ATOM 1430 C CA . VAL A 1 181 ? 8.190 -16.706 10.518 1.00 91.00 181 VAL A CA 1
ATOM 1431 C C . VAL A 1 181 ? 6.721 -16.285 10.546 1.00 91.00 181 VAL A C 1
ATOM 1433 O O . VAL A 1 181 ? 5.972 -16.769 11.387 1.00 91.00 181 VAL A O 1
ATOM 1436 N N . VAL A 1 182 ? 6.299 -15.428 9.612 1.00 89.44 182 VAL A N 1
ATOM 1437 C CA . VAL A 1 182 ? 4.904 -14.973 9.502 1.00 89.44 182 VAL A CA 1
ATOM 1438 C C . VAL A 1 182 ? 3.964 -16.127 9.142 1.00 89.44 182 VAL A C 1
ATOM 1440 O O . VAL A 1 182 ? 2.918 -16.256 9.767 1.00 89.44 182 VAL A O 1
ATOM 1443 N N . GLU A 1 183 ? 4.353 -16.987 8.197 1.00 91.25 183 GLU A N 1
ATOM 1444 C CA . GLU A 1 183 ? 3.610 -18.191 7.799 1.00 91.25 183 GLU A CA 1
ATOM 1445 C C . GLU A 1 183 ? 3.327 -19.091 9.005 1.00 91.25 183 GLU A C 1
ATOM 1447 O O . GLU A 1 183 ? 2.184 -19.487 9.213 1.00 91.25 183 GLU A O 1
ATOM 1452 N N . ASN A 1 184 ? 4.342 -19.342 9.837 1.00 89.94 184 ASN A N 1
ATOM 1453 C CA . ASN A 1 184 ? 4.201 -20.171 11.033 1.00 89.94 184 ASN A CA 1
ATOM 1454 C C . ASN A 1 184 ? 3.365 -19.501 12.135 1.00 89.94 184 ASN A C 1
ATOM 1456 O O . ASN A 1 184 ? 2.616 -20.182 12.826 1.00 89.94 184 ASN A O 1
ATOM 1460 N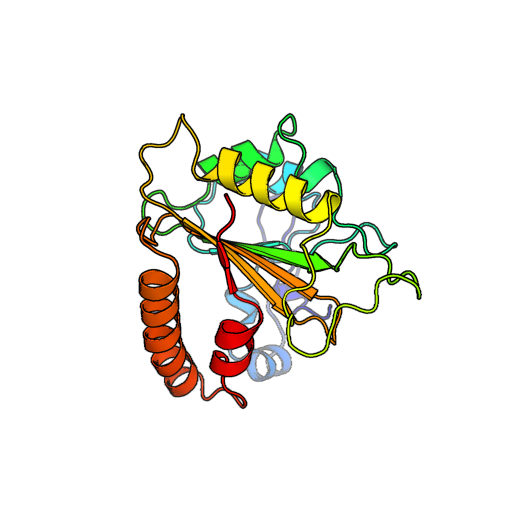 N . ILE A 1 185 ? 3.503 -18.184 12.334 1.00 94.38 185 ILE A N 1
ATOM 1461 C CA . ILE A 1 185 ? 2.749 -17.450 13.367 1.00 94.38 185 ILE A CA 1
ATOM 1462 C C . ILE A 1 185 ? 1.264 -17.356 13.005 1.00 94.38 185 ILE A C 1
ATOM 1464 O O . ILE A 1 185 ? 0.413 -17.457 13.887 1.00 94.38 185 ILE A O 1
ATOM 1468 N N . LEU A 1 186 ? 0.959 -17.123 11.727 1.00 90.06 186 LEU A N 1
ATOM 1469 C CA . LEU A 1 186 ? -0.409 -16.950 11.239 1.00 90.06 186 LEU A CA 1
ATOM 1470 C C . LEU A 1 186 ? -1.067 -18.262 10.792 1.00 90.06 186 LEU A C 1
ATOM 1472 O O . LEU A 1 186 ? -2.231 -18.225 10.404 1.00 90.06 186 LEU A O 1
ATOM 1476 N N . ASP A 1 187 ? -0.338 -19.383 10.838 1.00 91.69 187 ASP A N 1
ATOM 1477 C CA . ASP A 1 187 ? -0.782 -20.701 10.365 1.00 91.69 187 ASP A CA 1
ATOM 1478 C C . ASP A 1 187 ? -1.353 -20.633 8.935 1.00 91.69 187 ASP A C 1
ATOM 1480 O O . ASP A 1 187 ? -2.482 -21.040 8.648 1.00 91.69 187 ASP A O 1
ATOM 1484 N N . LEU A 1 188 ? -0.592 -20.007 8.026 1.00 87.88 188 LEU A N 1
ATOM 1485 C CA . LEU A 1 188 ? -1.070 -19.759 6.667 1.00 87.88 188 LEU A CA 1
ATOM 1486 C C . LEU A 1 188 ? -1.224 -21.077 5.888 1.00 87.88 188 LEU A C 1
ATOM 1488 O O . LEU A 1 188 ? -0.320 -21.914 5.898 1.00 87.88 188 LEU A O 1
ATOM 1492 N N . PRO A 1 189 ? -2.309 -21.243 5.109 1.00 87.69 189 PRO A N 1
ATOM 1493 C CA . PRO A 1 189 ? -2.586 -22.491 4.395 1.00 87.69 189 PRO A CA 1
ATOM 1494 C C . PRO A 1 189 ? -1.675 -22.730 3.177 1.00 87.69 189 PRO A C 1
ATOM 1496 O O . PRO A 1 189 ? -1.801 -23.748 2.496 1.00 87.69 189 PRO A O 1
ATOM 1499 N N . PHE A 1 190 ? -0.778 -21.795 2.858 1.00 84.31 190 PHE A N 1
ATOM 1500 C CA . PHE A 1 190 ? 0.162 -21.885 1.744 1.00 84.31 190 PHE A CA 1
ATOM 1501 C C . PHE A 1 190 ? 1.428 -21.071 2.022 1.00 84.31 190 PHE A C 1
ATOM 1503 O O . PHE A 1 190 ? 1.406 -20.098 2.772 1.00 84.31 190 PHE A O 1
ATOM 1510 N N . SER A 1 191 ? 2.526 -21.439 1.353 1.00 86.06 191 SER A N 1
ATOM 1511 C CA . SER A 1 191 ? 3.791 -20.707 1.459 1.00 86.06 191 SER A CA 1
ATOM 1512 C C . SER A 1 191 ? 3.889 -19.567 0.444 1.00 86.06 191 SER A C 1
ATOM 1514 O O . SER A 1 191 ? 3.728 -19.765 -0.766 1.00 86.06 191 SER A O 1
ATOM 1516 N N . CYS A 1 192 ? 4.258 -18.383 0.925 1.00 82.88 192 CYS A N 1
ATOM 1517 C CA . CYS A 1 192 ? 4.515 -17.184 0.133 1.00 82.88 192 CYS A CA 1
ATOM 1518 C C . CYS A 1 192 ? 5.796 -17.310 -0.711 1.00 82.88 192 CYS A C 1
ATOM 1520 O O . CYS A 1 192 ? 5.978 -16.598 -1.706 1.00 82.88 192 CYS A O 1
ATOM 1522 N N . MET A 1 193 ? 6.686 -18.246 -0.359 1.00 85.06 193 MET A N 1
ATOM 1523 C CA . MET A 1 193 ? 7.990 -18.424 -1.003 1.00 85.06 193 MET A CA 1
ATOM 1524 C C . MET A 1 193 ? 7.894 -18.679 -2.515 1.00 85.06 193 MET A C 1
ATOM 1526 O O . MET A 1 193 ? 8.777 -18.254 -3.265 1.00 85.06 193 MET A O 1
ATOM 1530 N N . GLN A 1 194 ? 6.848 -19.367 -2.983 1.00 81.94 194 GLN A N 1
ATOM 1531 C CA . GLN A 1 194 ? 6.687 -19.658 -4.412 1.00 81.94 194 GLN A CA 1
ATOM 1532 C C . GLN A 1 194 ? 6.467 -18.383 -5.238 1.00 81.94 194 GLN A C 1
ATOM 1534 O O . GLN A 1 194 ? 7.041 -18.251 -6.322 1.00 81.94 194 GLN A O 1
ATOM 1539 N N . TYR A 1 195 ? 5.706 -17.430 -4.699 1.00 82.75 195 TYR A N 1
ATOM 1540 C CA . TYR A 1 195 ? 5.430 -16.145 -5.339 1.00 82.75 195 TYR A CA 1
ATOM 1541 C C . TYR A 1 195 ? 6.677 -15.259 -5.346 1.00 82.75 195 TYR A C 1
ATOM 1543 O O . TYR A 1 195 ? 7.068 -14.743 -6.393 1.00 82.75 195 TYR A O 1
ATOM 1551 N N . LEU A 1 196 ? 7.385 -15.184 -4.214 1.00 84.38 196 LEU A N 1
ATOM 1552 C CA . LEU A 1 196 ? 8.629 -14.416 -4.099 1.00 84.38 196 LEU A CA 1
ATOM 1553 C C . LEU A 1 196 ? 9.722 -14.924 -5.050 1.00 84.38 196 LEU A C 1
ATOM 1555 O O . LEU A 1 196 ? 10.447 -14.130 -5.641 1.00 84.38 196 LEU A O 1
ATOM 1559 N N . LYS A 1 197 ? 9.843 -16.243 -5.246 1.00 84.31 197 LYS A N 1
ATOM 1560 C CA . LYS A 1 197 ? 10.863 -16.816 -6.142 1.00 84.31 197 LYS A CA 1
ATOM 1561 C C . LYS A 1 197 ? 10.665 -16.487 -7.614 1.00 84.31 197 LYS A C 1
ATOM 1563 O O . LYS A 1 197 ? 11.651 -16.418 -8.343 1.00 84.31 197 LYS A O 1
ATOM 1568 N N . ARG A 1 198 ? 9.418 -16.316 -8.046 1.00 80.81 198 ARG A N 1
ATOM 1569 C CA . ARG A 1 198 ? 9.068 -16.169 -9.465 1.00 80.81 198 ARG A CA 1
ATOM 1570 C C . ARG A 1 198 ? 8.770 -14.726 -9.855 1.00 80.81 198 ARG A C 1
ATOM 1572 O O . ARG A 1 198 ? 9.164 -14.310 -10.935 1.00 80.81 198 ARG A O 1
ATOM 1579 N N . GLY A 1 199 ? 8.099 -13.978 -8.983 1.00 82.75 199 GLY A N 1
ATOM 1580 C CA . GLY A 1 199 ? 7.544 -12.663 -9.302 1.00 82.75 199 GLY A CA 1
ATOM 1581 C C . GLY A 1 199 ? 8.333 -11.466 -8.781 1.00 82.75 199 GLY A C 1
ATOM 1582 O O . GLY A 1 199 ? 7.927 -10.338 -9.044 1.00 82.75 199 GLY A O 1
ATOM 1583 N N . PHE A 1 200 ? 9.412 -11.678 -8.020 1.00 90.12 200 PHE A N 1
ATOM 1584 C CA . PHE A 1 200 ? 10.109 -10.593 -7.326 1.00 90.12 200 PHE A CA 1
ATOM 1585 C C . PHE A 1 200 ? 11.020 -9.769 -8.243 1.00 90.12 200 PHE A C 1
ATOM 1587 O O . PHE A 1 200 ? 12.026 -10.276 -8.768 1.00 90.12 200 PHE A O 1
ATOM 1594 N N . THR A 1 201 ? 10.718 -8.473 -8.336 1.00 90.69 201 THR A N 1
ATOM 1595 C CA . THR A 1 201 ? 11.494 -7.484 -9.100 1.00 90.69 201 THR A CA 1
ATOM 1596 C C . THR A 1 201 ? 11.653 -6.196 -8.295 1.00 90.69 201 THR A C 1
ATOM 1598 O O . THR A 1 201 ? 10.691 -5.706 -7.717 1.00 90.69 201 THR A O 1
ATOM 1601 N N . LEU A 1 202 ? 12.861 -5.627 -8.252 1.00 91.25 202 LEU A N 1
ATOM 1602 C CA . LEU A 1 202 ? 13.075 -4.310 -7.644 1.00 91.25 202 LEU A CA 1
ATOM 1603 C C . LEU A 1 202 ? 12.557 -3.207 -8.570 1.00 91.25 202 LEU A C 1
ATOM 1605 O O . LEU A 1 202 ? 12.764 -3.268 -9.781 1.00 91.25 202 LEU A O 1
ATOM 1609 N N . VAL A 1 203 ? 11.928 -2.181 -7.999 1.00 90.56 203 VAL A N 1
ATOM 1610 C CA . VAL A 1 203 ? 11.524 -0.990 -8.752 1.00 90.56 203 VAL A CA 1
ATOM 1611 C C . VAL A 1 203 ? 12.726 -0.052 -8.845 1.00 90.56 203 VAL A C 1
ATOM 1613 O O . VAL A 1 203 ? 13.227 0.430 -7.823 1.00 90.56 203 VAL A O 1
ATOM 1616 N N . ASN A 1 204 ? 13.191 0.209 -10.068 1.00 75.12 204 ASN A N 1
ATOM 1617 C CA . ASN A 1 204 ? 14.298 1.125 -10.368 1.00 75.12 204 ASN A CA 1
ATOM 1618 C C . ASN A 1 204 ? 13.828 2.563 -10.565 1.00 75.12 204 ASN A C 1
ATOM 1620 O O . ASN A 1 204 ? 12.763 2.774 -11.180 1.00 75.12 204 ASN A O 1
#

Secondary structure (DSSP, 8-state):
----GGGBBPTTSSBSSPPPPHHHHHHHTTHHHH--B--S-HHHHHHH----BSEEEE----SSSPPPGGGT-TTSHHHHHHHHTB-TTT-EEEEEEE------TT----TT---PPPPHHHHHHHHHHHHHHHSTT-----EEEEEEEGGGTEEEEEEESSS----HHHHHHHHHHHHHHHHHHHT-SS-THHHHHHHEEE--

pLDDT: mean 84.7, std 13.75, range [35.72, 97.94]